Protein AF-A0A395RLU2-F1 (afdb_monomer_lite)

Structure (mmCIF, N/CA/C/O backbone):
data_AF-A0A395RLU2-F1
#
_entry.id   AF-A0A395RLU2-F1
#
loop_
_atom_site.group_PDB
_atom_site.id
_atom_site.type_symbol
_atom_site.label_atom_id
_atom_site.label_alt_id
_atom_site.label_comp_id
_atom_site.label_asym_id
_atom_site.label_entity_id
_atom_site.label_seq_id
_atom_site.pdbx_PDB_ins_code
_atom_site.Cartn_x
_atom_site.Cartn_y
_atom_site.Cartn_z
_atom_site.occupancy
_atom_site.B_iso_or_equiv
_atom_site.auth_seq_id
_atom_site.auth_comp_id
_atom_site.auth_asym_id
_atom_site.auth_atom_id
_atom_site.pdbx_PDB_model_num
ATOM 1 N N . MET A 1 1 ? 7.299 -22.229 21.592 1.00 51.22 1 MET A N 1
ATOM 2 C CA . MET A 1 1 ? 8.593 -22.398 20.876 1.00 51.22 1 MET A CA 1
ATOM 3 C C . MET A 1 1 ? 8.384 -22.392 19.365 1.00 51.22 1 MET A C 1
ATOM 5 O O . MET A 1 1 ? 9.101 -21.671 18.683 1.00 51.22 1 MET A O 1
ATOM 9 N N . TYR A 1 2 ? 7.387 -23.127 18.857 1.00 60.03 2 TYR A N 1
ATOM 10 C CA . TYR A 1 2 ? 7.050 -23.162 17.431 1.00 60.03 2 TYR A CA 1
ATOM 11 C C . TYR A 1 2 ? 6.508 -21.832 16.880 1.00 60.03 2 TYR A C 1
ATOM 13 O O . TYR A 1 2 ? 6.905 -21.470 15.780 1.00 60.03 2 TYR A O 1
ATOM 21 N N . ASP A 1 3 ? 5.748 -21.042 17.649 1.00 64.38 3 ASP A N 1
ATOM 22 C CA . ASP A 1 3 ? 5.220 -19.751 17.159 1.00 64.38 3 ASP A CA 1
ATOM 23 C C . ASP A 1 3 ? 6.299 -18.743 16.781 1.00 64.38 3 ASP A C 1
ATOM 25 O O . ASP A 1 3 ? 6.216 -18.097 15.741 1.00 64.38 3 ASP A O 1
ATOM 29 N N . ASN A 1 4 ? 7.349 -18.624 17.598 1.00 72.25 4 ASN A N 1
ATOM 30 C CA . ASN A 1 4 ? 8.462 -17.729 17.288 1.00 72.25 4 ASN A CA 1
ATOM 31 C C . ASN A 1 4 ? 9.223 -18.223 16.051 1.00 72.25 4 ASN A C 1
ATOM 33 O O . ASN A 1 4 ? 9.591 -17.418 15.202 1.00 72.25 4 ASN A O 1
ATOM 37 N N . LEU A 1 5 ? 9.410 -19.540 15.912 1.00 77.81 5 LEU A N 1
ATOM 38 C CA . LEU A 1 5 ? 10.059 -20.130 14.742 1.00 77.81 5 LEU A CA 1
ATOM 39 C C . LEU A 1 5 ? 9.238 -19.907 13.461 1.00 77.81 5 LEU A C 1
ATOM 41 O O . LEU A 1 5 ? 9.804 -19.504 12.448 1.00 77.81 5 LEU A O 1
ATOM 45 N N . LEU A 1 6 ? 7.917 -20.109 13.509 1.00 78.88 6 LEU A N 1
ATOM 46 C CA . LEU A 1 6 ? 7.010 -19.832 12.391 1.00 78.88 6 LEU A CA 1
ATOM 47 C C . LEU A 1 6 ? 6.984 -18.348 12.042 1.00 78.88 6 LEU A C 1
ATOM 49 O O . LEU A 1 6 ? 7.056 -17.989 10.871 1.00 78.88 6 LEU A O 1
ATOM 53 N N . HIS A 1 7 ? 6.933 -17.479 13.046 1.00 79.19 7 HIS A N 1
ATOM 54 C CA . HIS A 1 7 ? 6.916 -16.036 12.854 1.00 79.19 7 HIS A CA 1
ATOM 55 C C . HIS A 1 7 ? 8.179 -15.530 12.142 1.00 79.19 7 HIS A C 1
ATOM 57 O O . HIS A 1 7 ? 8.071 -14.859 11.114 1.00 79.19 7 HIS A O 1
ATOM 63 N N . TYR A 1 8 ? 9.369 -15.901 12.625 1.00 81.75 8 TYR A N 1
ATOM 64 C CA . TYR A 1 8 ? 10.626 -15.537 11.964 1.00 81.75 8 TYR A CA 1
ATOM 65 C C . TYR A 1 8 ? 10.796 -16.243 10.612 1.00 81.75 8 TYR A C 1
ATOM 67 O O . TYR A 1 8 ? 11.314 -15.645 9.670 1.00 81.75 8 TYR A O 1
ATOM 75 N N . GLY A 1 9 ? 10.309 -17.481 10.481 1.00 84.69 9 GLY A N 1
ATOM 76 C CA . GLY A 1 9 ? 10.289 -18.210 9.213 1.00 84.69 9 GLY A CA 1
ATOM 77 C C . GLY A 1 9 ? 9.459 -17.496 8.144 1.00 84.69 9 GLY A C 1
ATOM 78 O O . GLY A 1 9 ? 9.936 -17.289 7.032 1.00 84.69 9 GLY A O 1
ATOM 79 N N . ASN A 1 10 ? 8.257 -17.033 8.491 1.00 85.38 10 ASN A N 1
ATOM 80 C CA . ASN A 1 10 ? 7.381 -16.283 7.589 1.00 85.38 10 ASN A CA 1
ATOM 81 C C . ASN A 1 10 ? 8.004 -14.941 7.157 1.00 85.38 10 ASN A C 1
ATOM 83 O O . ASN A 1 10 ? 7.912 -14.569 5.988 1.00 85.38 10 ASN A O 1
ATOM 87 N N . GLN A 1 11 ? 8.688 -14.241 8.068 1.00 84.44 11 GLN A N 1
ATOM 88 C CA . GLN A 1 11 ? 9.427 -13.011 7.746 1.00 84.44 11 GLN A CA 1
ATOM 89 C C . GLN A 1 11 ? 10.582 -13.271 6.779 1.00 84.44 11 GLN A C 1
ATOM 91 O O . GLN A 1 11 ? 10.737 -12.558 5.787 1.00 84.44 11 GLN A O 1
ATOM 96 N N . LEU A 1 12 ? 11.372 -14.314 7.040 1.00 84.75 12 LEU A N 1
ATOM 97 C CA . LEU A 1 12 ? 12.484 -14.702 6.179 1.00 84.75 12 LEU A CA 1
ATOM 98 C C . LEU A 1 12 ? 11.997 -15.079 4.774 1.00 84.75 12 LEU A C 1
ATOM 100 O O . LEU A 1 12 ? 12.597 -14.682 3.777 1.00 84.75 12 LEU A O 1
ATOM 104 N N . MET A 1 13 ? 10.870 -15.785 4.697 1.00 83.50 13 MET A N 1
ATOM 105 C CA . MET A 1 13 ? 10.232 -16.145 3.434 1.00 83.50 13 MET A CA 1
ATOM 106 C C . MET A 1 13 ? 9.745 -14.924 2.648 1.00 83.50 13 MET A C 1
ATOM 108 O O . MET A 1 13 ? 9.936 -14.864 1.433 1.00 83.50 13 MET A O 1
ATOM 112 N N . ALA A 1 14 ? 9.170 -13.928 3.325 1.00 83.44 14 ALA A N 1
ATOM 113 C CA . ALA A 1 14 ? 8.741 -12.681 2.696 1.00 83.44 14 ALA A CA 1
ATOM 114 C C . ALA A 1 14 ? 9.919 -11.814 2.205 1.00 83.44 14 ALA A C 1
ATOM 116 O O . ALA A 1 14 ? 9.789 -11.105 1.206 1.00 83.44 14 ALA A O 1
ATOM 117 N N . LEU A 1 15 ? 11.088 -11.894 2.850 1.00 84.69 15 LEU A N 1
ATOM 118 C CA . LEU A 1 15 ? 12.284 -11.157 2.425 1.00 84.69 15 LEU A CA 1
ATOM 119 C C . LEU A 1 15 ? 12.836 -11.633 1.076 1.00 84.69 15 LEU A C 1
ATOM 121 O O . LEU A 1 15 ? 13.391 -10.821 0.339 1.00 84.69 15 LEU A O 1
ATOM 125 N N . GLY A 1 16 ? 12.674 -12.912 0.725 1.00 85.25 16 GLY A N 1
ATOM 126 C CA . GLY A 1 16 ? 13.220 -13.491 -0.509 1.00 85.25 16 GLY A CA 1
ATOM 127 C C . GLY A 1 16 ? 12.810 -12.728 -1.778 1.00 85.25 16 GLY A C 1
ATOM 128 O O . GLY A 1 16 ? 13.683 -12.177 -2.459 1.00 85.25 16 GLY A O 1
ATOM 129 N N . PRO A 1 17 ? 11.503 -12.620 -2.087 1.00 83.81 17 PRO A N 1
ATOM 130 C CA . PRO A 1 17 ? 11.019 -11.826 -3.214 1.00 83.81 17 PRO A CA 1
ATOM 131 C C . PRO A 1 17 ? 11.461 -10.362 -3.136 1.00 83.81 17 PRO A C 1
ATOM 133 O O . PRO A 1 17 ? 11.892 -9.805 -4.143 1.00 83.81 17 PRO A O 1
ATOM 136 N N . GLY A 1 18 ? 11.432 -9.756 -1.944 1.00 84.12 18 GLY A N 1
ATOM 137 C CA . GLY A 1 18 ? 11.839 -8.363 -1.750 1.00 84.12 18 GLY A CA 1
ATOM 138 C C . GLY A 1 18 ? 13.305 -8.104 -2.102 1.00 84.12 18 GLY A C 1
ATOM 139 O O . GLY A 1 18 ? 13.612 -7.137 -2.796 1.00 84.12 18 GLY A O 1
ATOM 140 N N . LEU A 1 19 ? 14.210 -9.000 -1.701 1.00 88.50 19 LEU A N 1
ATOM 141 C CA . LEU A 1 19 ? 15.638 -8.919 -2.018 1.00 88.50 19 LEU A CA 1
ATOM 142 C C . LEU A 1 19 ? 15.912 -9.140 -3.510 1.00 88.50 19 LEU A C 1
ATOM 144 O O . LEU A 1 19 ? 16.717 -8.418 -4.100 1.00 88.50 19 LEU A O 1
ATOM 148 N N . ILE A 1 20 ? 15.208 -10.084 -4.142 1.00 87.19 20 ILE A N 1
ATOM 149 C CA . ILE A 1 20 ? 15.262 -10.277 -5.600 1.00 87.19 20 ILE A CA 1
ATOM 150 C C . ILE A 1 20 ? 14.761 -9.015 -6.315 1.00 87.19 20 ILE A C 1
ATOM 152 O O . ILE A 1 20 ? 15.373 -8.563 -7.282 1.00 87.19 20 ILE A O 1
ATOM 156 N N . GLY A 1 21 ? 13.680 -8.411 -5.816 1.00 86.62 21 GLY A N 1
ATOM 157 C CA . GLY A 1 21 ? 13.116 -7.177 -6.350 1.00 86.62 21 GLY A CA 1
ATOM 158 C C . GLY A 1 21 ? 14.064 -5.983 -6.239 1.00 86.62 21 GLY A C 1
ATOM 159 O O . GLY A 1 21 ? 14.245 -5.235 -7.201 1.00 86.62 21 GLY A O 1
ATOM 160 N N . LEU A 1 22 ? 14.743 -5.850 -5.099 1.00 85.62 22 LEU A N 1
ATOM 161 C CA . LEU A 1 22 ? 15.759 -4.824 -4.882 1.00 85.62 22 LEU A CA 1
ATOM 162 C C . LEU A 1 22 ? 16.956 -5.013 -5.826 1.00 85.62 22 LEU A C 1
ATOM 164 O O . LEU A 1 22 ? 17.459 -4.043 -6.395 1.00 85.62 22 LEU A O 1
ATOM 168 N N . ASN A 1 23 ? 17.380 -6.257 -6.064 1.00 88.44 23 ASN A N 1
ATOM 169 C CA . ASN A 1 23 ? 18.447 -6.540 -7.022 1.00 88.44 23 ASN A CA 1
ATOM 170 C C . ASN A 1 23 ? 18.014 -6.262 -8.475 1.00 88.44 23 ASN A C 1
ATOM 172 O O . ASN A 1 23 ? 18.810 -5.744 -9.252 1.00 88.44 23 ASN A O 1
ATOM 176 N N . LEU A 1 24 ? 16.749 -6.508 -8.838 1.00 83.75 24 LEU A N 1
ATOM 177 C CA . LEU A 1 24 ? 16.172 -6.119 -10.136 1.00 83.75 24 LEU A CA 1
ATOM 178 C C . LEU A 1 24 ? 16.129 -4.595 -10.337 1.00 83.75 24 LEU A C 1
ATOM 180 O O . LEU A 1 24 ? 16.315 -4.120 -11.455 1.00 83.75 24 LEU A O 1
ATOM 184 N N . LEU A 1 25 ? 15.921 -3.824 -9.268 1.00 79.94 25 LEU A N 1
ATOM 185 C CA . LEU A 1 25 ? 15.956 -2.360 -9.306 1.00 79.94 25 LEU A CA 1
ATOM 186 C C . LEU A 1 25 ? 17.373 -1.822 -9.554 1.00 79.94 25 LEU A C 1
ATOM 188 O O . LEU A 1 25 ? 17.576 -0.989 -10.441 1.00 79.94 25 LEU A O 1
ATOM 192 N N . ILE A 1 26 ? 18.350 -2.322 -8.790 1.00 86.50 26 ILE A N 1
ATOM 193 C CA . ILE A 1 26 ? 19.736 -1.825 -8.801 1.00 86.50 26 ILE A CA 1
ATOM 194 C C . ILE A 1 26 ? 20.531 -2.416 -9.979 1.00 86.50 26 ILE A C 1
ATOM 196 O O . ILE A 1 26 ? 21.295 -1.710 -10.638 1.00 86.50 26 ILE A O 1
ATOM 200 N N . ARG A 1 27 ? 20.364 -3.714 -10.260 1.00 89.62 27 ARG A N 1
ATOM 201 C CA . ARG A 1 27 ? 21.108 -4.492 -11.268 1.00 89.62 27 ARG A CA 1
ATOM 202 C C . ARG A 1 27 ? 20.162 -5.365 -12.118 1.00 89.62 27 ARG A C 1
ATOM 204 O O . ARG A 1 27 ? 20.241 -6.599 -12.063 1.00 89.62 27 ARG A O 1
ATOM 211 N N . PRO A 1 28 ? 19.295 -4.754 -12.951 1.00 86.00 28 PRO A N 1
ATOM 212 C CA . PRO A 1 28 ? 18.285 -5.479 -13.725 1.00 86.00 28 PRO A CA 1
ATOM 213 C C . PRO A 1 28 ? 18.892 -6.520 -14.671 1.00 86.00 28 PRO A C 1
ATOM 215 O O . PRO A 1 28 ? 18.452 -7.663 -14.687 1.00 86.00 28 PRO A O 1
ATOM 218 N N . GLU A 1 29 ? 19.933 -6.161 -15.429 1.00 86.94 29 GLU A N 1
ATOM 219 C CA . GLU A 1 29 ? 20.499 -7.053 -16.452 1.00 86.94 29 GLU A CA 1
ATOM 220 C C . GLU A 1 29 ? 21.213 -8.268 -15.844 1.00 86.94 29 GLU A C 1
ATOM 222 O O . GLU A 1 29 ? 21.032 -9.386 -16.320 1.00 86.94 29 GLU A O 1
ATOM 227 N N . ALA A 1 30 ? 21.952 -8.075 -14.747 1.00 87.69 30 ALA A N 1
ATOM 228 C CA . ALA A 1 30 ? 22.605 -9.174 -14.035 1.00 87.69 30 ALA A CA 1
ATOM 229 C C . ALA A 1 30 ? 21.577 -10.152 -13.441 1.00 87.69 30 ALA A C 1
ATOM 231 O O . ALA A 1 30 ? 21.756 -11.366 -13.520 1.00 87.69 30 ALA A O 1
ATOM 232 N N . THR A 1 31 ? 20.476 -9.628 -12.892 1.00 86.12 31 THR A N 1
ATOM 233 C CA . THR A 1 31 ? 19.413 -10.464 -12.316 1.00 86.12 31 THR A CA 1
ATOM 234 C C . THR A 1 31 ? 18.662 -11.243 -13.397 1.00 86.12 31 THR A C 1
ATOM 236 O O . THR A 1 31 ? 18.416 -12.435 -13.237 1.00 86.12 31 THR A O 1
ATOM 239 N N . LEU A 1 32 ? 18.362 -10.608 -14.535 1.00 85.38 32 LEU A N 1
ATOM 240 C CA . LEU A 1 32 ? 17.751 -11.270 -15.692 1.00 85.38 32 LEU A CA 1
ATOM 241 C C . LEU A 1 32 ? 18.636 -12.395 -16.248 1.00 85.38 32 LEU A C 1
ATOM 243 O O . LEU A 1 32 ? 18.139 -13.488 -16.505 1.00 85.38 32 LEU A O 1
ATOM 247 N N . GLN A 1 33 ? 19.945 -12.160 -16.376 1.00 87.19 33 GLN A N 1
ATOM 248 C CA . GLN A 1 33 ? 20.897 -13.186 -16.816 1.00 87.19 33 GLN A CA 1
ATOM 249 C C . GLN A 1 33 ? 20.951 -14.371 -15.846 1.00 87.19 33 GLN A C 1
ATOM 251 O O . GLN A 1 33 ? 20.975 -15.521 -16.282 1.00 87.19 33 GLN A O 1
ATOM 256 N N . GLN A 1 34 ? 20.908 -14.107 -14.537 1.00 84.50 34 GLN A N 1
ATOM 257 C CA . GLN A 1 34 ? 20.838 -15.154 -13.518 1.00 84.50 34 GLN A CA 1
ATOM 258 C C . GLN A 1 34 ? 19.539 -15.973 -13.619 1.00 84.50 34 GLN A C 1
ATOM 260 O O . GLN A 1 34 ? 19.549 -17.177 -13.379 1.00 84.50 34 GLN A O 1
ATOM 265 N N . MET A 1 35 ? 18.440 -15.339 -14.035 1.00 78.94 35 MET A N 1
ATOM 266 C CA . MET A 1 35 ? 17.159 -15.988 -14.339 1.00 78.94 35 MET A CA 1
ATOM 267 C C . MET A 1 35 ? 17.096 -16.593 -15.754 1.00 78.94 35 MET A C 1
ATOM 269 O O . MET A 1 35 ? 16.030 -17.031 -16.176 1.00 78.94 35 MET A O 1
ATOM 273 N N . GLN A 1 36 ? 18.222 -16.639 -16.477 1.00 81.62 36 GLN A N 1
ATOM 274 C CA . GLN A 1 36 ? 18.359 -17.178 -17.837 1.00 81.62 36 GLN A CA 1
ATOM 275 C C . GLN A 1 36 ? 17.569 -16.427 -18.926 1.00 81.62 36 GLN A C 1
ATOM 277 O O . GLN A 1 36 ? 17.368 -16.958 -20.023 1.00 81.62 36 GLN A O 1
ATOM 282 N N . TYR A 1 37 ? 17.168 -15.180 -18.664 1.00 80.56 37 TYR A N 1
ATOM 283 C CA . TYR A 1 37 ? 16.602 -14.298 -19.682 1.00 80.56 37 TYR A CA 1
ATOM 284 C C . TYR A 1 37 ? 17.702 -13.768 -20.605 1.00 80.56 37 TYR A C 1
ATOM 286 O O . TYR A 1 37 ? 18.743 -13.273 -20.163 1.00 80.56 37 TYR A O 1
ATOM 294 N N . THR A 1 38 ? 17.446 -13.808 -21.910 1.00 81.94 38 THR A N 1
ATOM 295 C CA . THR A 1 38 ? 18.337 -13.228 -22.916 1.00 81.94 38 THR A CA 1
ATOM 296 C C . THR A 1 38 ? 18.178 -11.712 -22.966 1.00 81.94 38 THR A C 1
ATOM 298 O O . THR A 1 38 ? 17.085 -11.207 -23.218 1.00 81.94 38 THR A O 1
ATOM 301 N N . ILE A 1 39 ? 19.274 -10.974 -22.772 1.00 85.88 39 ILE A N 1
ATOM 302 C CA . ILE A 1 39 ? 19.292 -9.514 -22.922 1.00 85.88 39 ILE A CA 1
ATOM 303 C C . ILE A 1 39 ? 19.278 -9.173 -24.423 1.00 85.88 39 ILE A C 1
ATOM 305 O O . ILE A 1 39 ? 20.214 -9.563 -25.125 1.00 85.88 39 ILE A O 1
ATOM 309 N N . PRO A 1 40 ? 18.286 -8.422 -24.938 1.00 86.88 40 PRO A N 1
ATOM 310 C CA . PRO A 1 40 ? 18.251 -8.059 -26.352 1.00 86.88 40 PRO A CA 1
ATOM 311 C C . PRO A 1 40 ? 19.492 -7.264 -26.783 1.00 86.88 40 PRO A C 1
ATOM 313 O O . PRO A 1 40 ? 19.973 -6.389 -26.055 1.00 86.88 40 PRO A O 1
ATOM 316 N N . SER A 1 41 ? 20.004 -7.535 -27.985 1.00 89.81 41 SER A N 1
ATOM 317 C CA . SER A 1 41 ? 21.105 -6.768 -28.593 1.00 89.81 41 SER A CA 1
ATOM 318 C C . SER A 1 41 ? 20.664 -5.379 -29.058 1.00 89.81 41 SER A C 1
ATOM 320 O O . SER A 1 41 ? 21.455 -4.439 -29.041 1.00 89.81 41 SER A O 1
ATOM 322 N N . GLU A 1 42 ? 19.393 -5.243 -29.439 1.00 91.75 42 GLU A N 1
ATOM 323 C CA . GLU A 1 42 ? 18.824 -3.993 -29.928 1.00 91.75 42 GLU A CA 1
ATOM 324 C C . GLU A 1 42 ? 18.662 -2.956 -28.793 1.00 91.75 42 GLU A C 1
ATOM 326 O O . GLU A 1 42 ? 18.060 -3.270 -27.758 1.00 91.75 42 GLU A O 1
ATOM 331 N N . PRO A 1 43 ? 19.125 -1.699 -28.970 1.00 87.50 43 PRO A N 1
ATOM 332 C CA . PRO A 1 43 ? 19.101 -0.683 -27.915 1.00 87.50 43 PRO A CA 1
ATOM 333 C C . PRO A 1 43 ? 17.707 -0.382 -27.347 1.00 87.50 43 PRO A C 1
ATOM 335 O O . PRO A 1 43 ? 17.554 -0.283 -26.127 1.00 87.50 43 PRO A O 1
ATOM 338 N N . LYS A 1 44 ? 16.683 -0.276 -28.208 1.00 83.88 44 LYS A N 1
ATOM 339 C CA . LYS A 1 44 ? 15.299 0.023 -27.793 1.00 83.88 44 LYS A CA 1
ATOM 340 C C . LYS A 1 44 ? 14.672 -1.138 -27.020 1.00 83.88 44 LYS A C 1
ATOM 342 O O . LYS A 1 44 ? 14.116 -0.929 -25.944 1.00 83.88 44 LYS A O 1
ATOM 347 N N . ALA A 1 45 ? 14.833 -2.367 -27.509 1.00 77.06 45 ALA A N 1
ATOM 348 C CA . ALA A 1 45 ? 14.347 -3.564 -26.824 1.00 77.06 45 ALA A CA 1
ATOM 349 C C . ALA A 1 45 ? 15.049 -3.778 -25.471 1.00 77.06 45 ALA A C 1
ATOM 351 O O . ALA A 1 45 ? 14.411 -4.153 -24.485 1.00 77.06 45 ALA A O 1
ATOM 352 N N . ARG A 1 46 ? 16.351 -3.472 -25.384 1.00 85.19 46 ARG A N 1
ATOM 353 C CA . ARG A 1 46 ? 17.111 -3.528 -24.127 1.00 85.19 46 ARG A CA 1
ATOM 354 C C . ARG A 1 46 ? 16.633 -2.487 -23.115 1.00 85.19 46 ARG A C 1
ATOM 356 O O . ARG A 1 46 ? 16.538 -2.797 -21.930 1.00 85.19 46 ARG A O 1
ATOM 363 N N . GLN A 1 47 ? 16.324 -1.269 -23.562 1.00 79.50 47 GLN A N 1
ATOM 364 C CA . GLN A 1 47 ? 15.759 -0.227 -22.701 1.00 79.50 47 GLN A CA 1
ATOM 365 C C . GLN A 1 47 ? 14.386 -0.640 -22.152 1.00 79.50 47 GLN A C 1
ATOM 367 O O . GLN A 1 47 ? 14.166 -0.543 -20.946 1.00 79.50 47 GLN A O 1
ATOM 372 N N . LEU A 1 48 ? 13.507 -1.173 -23.008 1.00 77.25 48 LEU A N 1
ATOM 373 C CA . LEU A 1 48 ? 12.202 -1.697 -22.596 1.00 77.25 48 LEU A CA 1
ATOM 374 C C . LEU A 1 48 ? 12.345 -2.842 -21.583 1.00 77.25 48 LEU A C 1
ATOM 376 O O . LEU A 1 48 ? 11.697 -2.829 -20.540 1.00 77.25 48 LEU A O 1
ATOM 380 N N . THR A 1 49 ? 13.245 -3.790 -21.849 1.00 79.94 49 THR A N 1
ATOM 381 C CA . THR A 1 49 ? 13.517 -4.932 -20.961 1.00 79.94 49 THR A CA 1
ATOM 382 C C . THR A 1 49 ? 14.015 -4.470 -19.589 1.00 79.94 49 THR A C 1
ATOM 384 O O . THR A 1 49 ? 13.542 -4.961 -18.567 1.00 79.94 49 THR A O 1
ATOM 387 N N . ARG A 1 50 ? 14.914 -3.475 -19.539 1.00 79.00 50 ARG A N 1
ATOM 388 C CA . ARG A 1 50 ? 15.368 -2.860 -18.279 1.00 79.00 50 ARG A CA 1
ATOM 389 C C . ARG A 1 50 ? 14.233 -2.161 -17.528 1.00 79.00 50 ARG A C 1
ATOM 391 O O . ARG A 1 50 ? 14.150 -2.298 -16.310 1.00 79.00 50 ARG A O 1
ATOM 398 N N . GLY A 1 51 ? 13.370 -1.434 -18.237 1.00 73.62 51 GLY A N 1
ATOM 399 C CA . GLY A 1 51 ? 12.202 -0.774 -17.650 1.00 73.62 51 GLY A CA 1
ATOM 400 C C . GLY A 1 51 ? 11.232 -1.775 -17.023 1.00 73.62 51 GLY A C 1
ATOM 401 O O . GLY A 1 51 ? 10.887 -1.646 -15.850 1.00 73.62 51 GLY A O 1
ATOM 402 N N . LEU A 1 52 ? 10.871 -2.826 -17.765 1.00 78.12 52 LEU A N 1
ATOM 403 C CA . LEU A 1 52 ? 10.017 -3.906 -17.267 1.00 78.12 52 LEU A CA 1
ATOM 404 C C . LEU A 1 52 ? 10.653 -4.607 -16.063 1.00 78.12 52 LEU A C 1
ATOM 406 O O . LEU A 1 52 ? 9.995 -4.769 -15.042 1.00 78.12 52 LEU A O 1
ATOM 410 N N . ALA A 1 53 ? 11.944 -4.942 -16.129 1.00 80.19 53 ALA A N 1
ATOM 411 C CA . ALA A 1 53 ? 12.662 -5.573 -15.023 1.00 80.19 53 ALA A CA 1
ATOM 412 C C . ALA A 1 53 ? 12.604 -4.744 -13.730 1.00 80.19 53 ALA A C 1
ATOM 414 O O . ALA A 1 53 ? 12.369 -5.293 -12.656 1.00 80.19 53 ALA A O 1
ATOM 415 N N . ARG A 1 54 ? 12.742 -3.417 -13.826 1.00 75.56 54 ARG A N 1
ATOM 416 C CA . ARG A 1 54 ? 12.605 -2.515 -12.674 1.00 75.56 54 ARG A CA 1
ATOM 417 C C . ARG A 1 54 ? 11.174 -2.465 -12.139 1.00 75.56 54 ARG A C 1
ATOM 419 O O . ARG A 1 54 ? 11.001 -2.495 -10.927 1.00 75.56 54 ARG A O 1
ATOM 426 N N . ILE A 1 55 ? 10.157 -2.459 -13.004 1.00 75.56 55 ILE A N 1
ATOM 427 C CA . ILE A 1 55 ? 8.742 -2.524 -12.588 1.00 75.56 55 ILE A CA 1
ATOM 428 C C . ILE A 1 55 ? 8.462 -3.832 -11.830 1.00 75.56 55 ILE A C 1
ATOM 430 O O . ILE A 1 55 ? 7.888 -3.806 -10.740 1.00 75.56 55 ILE A O 1
ATOM 434 N N . TYR A 1 56 ? 8.933 -4.967 -12.354 1.00 77.44 56 TYR A N 1
ATOM 435 C CA . TYR A 1 56 ? 8.879 -6.257 -11.656 1.00 77.44 56 TYR A CA 1
ATOM 436 C C . TYR A 1 56 ? 9.673 -6.232 -10.341 1.00 77.44 56 TYR A C 1
ATOM 438 O O . TYR A 1 56 ? 9.244 -6.816 -9.346 1.00 77.44 56 TYR A O 1
ATOM 446 N N . GLY A 1 57 ? 10.795 -5.509 -10.307 1.00 80.75 57 GLY A N 1
ATOM 447 C CA . GLY A 1 57 ? 11.575 -5.266 -9.100 1.00 80.75 57 GLY A CA 1
ATOM 448 C C . GLY A 1 57 ? 10.768 -4.564 -8.007 1.00 80.75 57 GLY A C 1
ATOM 449 O O . GLY A 1 57 ? 10.680 -5.069 -6.889 1.00 80.75 57 GLY A O 1
ATOM 450 N N . ILE A 1 58 ? 10.099 -3.458 -8.349 1.00 77.00 58 ILE A N 1
ATOM 451 C CA . ILE A 1 58 ? 9.215 -2.709 -7.439 1.00 77.00 58 ILE A CA 1
ATOM 452 C C . ILE A 1 58 ? 8.082 -3.605 -6.936 1.00 77.00 58 ILE A C 1
ATOM 454 O O . ILE A 1 58 ? 7.851 -3.672 -5.730 1.00 77.00 58 ILE A O 1
ATOM 458 N N . ARG A 1 59 ? 7.421 -4.346 -7.838 1.00 79.94 59 ARG A N 1
ATOM 459 C CA . ARG A 1 59 ? 6.362 -5.308 -7.486 1.00 79.94 59 ARG A CA 1
ATOM 460 C C . ARG A 1 59 ? 6.841 -6.274 -6.402 1.00 79.94 59 ARG A C 1
ATOM 462 O O . ARG A 1 59 ? 6.163 -6.462 -5.398 1.00 79.94 59 ARG A O 1
ATOM 469 N N . ASN A 1 60 ? 8.022 -6.856 -6.586 1.00 84.31 60 ASN A N 1
ATOM 470 C CA . ASN A 1 60 ? 8.565 -7.853 -5.671 1.00 84.31 60 ASN A CA 1
ATOM 471 C C . ASN A 1 60 ? 9.029 -7.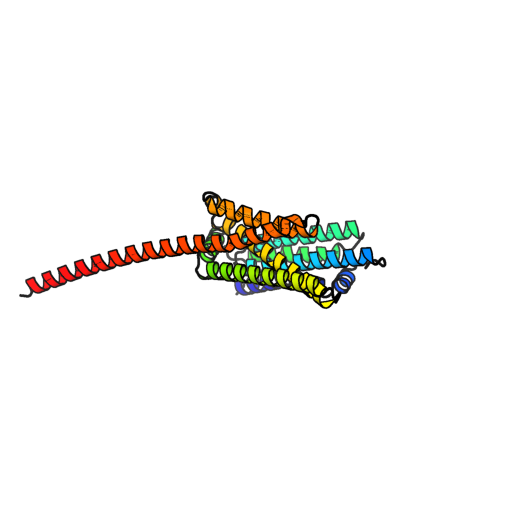249 -4.331 1.00 84.31 60 ASN A C 1
ATOM 473 O O . ASN A 1 60 ? 8.851 -7.891 -3.296 1.00 84.31 60 ASN A O 1
ATOM 477 N N . VAL A 1 61 ? 9.533 -6.006 -4.314 1.00 83.19 61 VAL A N 1
ATOM 478 C CA . VAL A 1 61 ? 9.789 -5.252 -3.068 1.00 83.19 61 VAL A CA 1
ATOM 479 C C . VAL A 1 61 ? 8.491 -5.033 -2.295 1.00 83.19 61 VAL A C 1
ATOM 481 O O . VAL A 1 61 ? 8.430 -5.341 -1.107 1.00 83.19 61 VAL A O 1
ATOM 484 N N . VAL A 1 62 ? 7.433 -4.579 -2.974 1.00 78.31 62 VAL A N 1
ATOM 485 C CA . VAL A 1 62 ? 6.114 -4.368 -2.360 1.00 78.31 62 VAL A CA 1
ATOM 486 C C . VAL A 1 62 ? 5.553 -5.677 -1.804 1.00 78.31 62 VAL A C 1
ATOM 488 O O . VAL A 1 62 ? 5.103 -5.699 -0.664 1.00 78.31 62 VAL A O 1
ATOM 491 N N . ILE A 1 63 ? 5.641 -6.784 -2.549 1.00 81.81 63 ILE A N 1
ATOM 492 C CA . ILE A 1 63 ? 5.224 -8.113 -2.072 1.00 81.81 63 ILE A CA 1
ATOM 493 C C . ILE A 1 63 ? 6.007 -8.522 -0.820 1.00 81.81 63 ILE A C 1
ATOM 495 O O . ILE A 1 63 ? 5.408 -9.046 0.118 1.00 81.81 63 ILE A O 1
ATOM 499 N N . GLY A 1 64 ? 7.316 -8.260 -0.770 1.00 80.19 64 GLY A N 1
ATOM 500 C CA . GLY A 1 64 ? 8.130 -8.538 0.412 1.00 80.19 64 GLY A CA 1
ATOM 501 C C . GLY A 1 64 ? 7.717 -7.701 1.624 1.00 80.19 64 GLY A C 1
ATOM 502 O O . GLY A 1 64 ? 7.534 -8.238 2.715 1.00 80.19 64 GLY A O 1
ATOM 503 N N . CYS A 1 65 ? 7.474 -6.402 1.432 1.00 79.62 65 CYS A N 1
ATOM 504 C CA . CYS A 1 65 ? 6.955 -5.524 2.481 1.00 79.62 65 CYS A CA 1
ATOM 505 C C . CYS A 1 65 ? 5.570 -5.968 2.966 1.00 79.62 65 CYS A C 1
ATOM 507 O O . CYS A 1 65 ? 5.340 -6.012 4.174 1.00 79.62 65 CYS A O 1
ATOM 509 N N . ILE A 1 66 ? 4.663 -6.332 2.054 1.00 77.88 66 ILE A N 1
ATOM 510 C CA . ILE A 1 66 ? 3.344 -6.878 2.392 1.00 77.88 66 ILE A CA 1
ATOM 511 C C . ILE A 1 66 ? 3.520 -8.165 3.194 1.00 77.88 66 ILE A C 1
ATOM 513 O O . ILE A 1 66 ? 2.977 -8.261 4.284 1.00 77.88 66 ILE A O 1
ATOM 517 N N . GLY A 1 67 ? 4.326 -9.119 2.727 1.00 79.38 67 GLY A N 1
ATOM 518 C CA . GLY A 1 67 ? 4.560 -10.381 3.430 1.00 79.38 67 GLY A CA 1
ATOM 519 C C . GLY A 1 67 ? 5.109 -10.184 4.847 1.00 79.38 67 GLY A C 1
ATOM 520 O O . GLY A 1 67 ? 4.627 -10.822 5.781 1.00 79.38 67 GLY A O 1
ATOM 521 N N . ILE A 1 68 ? 6.044 -9.246 5.042 1.00 80.94 68 ILE A N 1
ATOM 522 C CA . ILE A 1 68 ? 6.549 -8.889 6.377 1.00 80.94 68 ILE A CA 1
ATOM 523 C C . ILE A 1 68 ? 5.426 -8.295 7.229 1.00 80.94 68 ILE A C 1
ATOM 525 O O . ILE A 1 68 ? 5.200 -8.774 8.337 1.00 80.94 68 ILE A O 1
ATOM 529 N N . ASN A 1 69 ? 4.673 -7.319 6.719 1.00 70.75 69 ASN A N 1
ATOM 530 C CA . ASN A 1 69 ? 3.556 -6.717 7.456 1.00 70.75 69 ASN A CA 1
ATOM 531 C C . ASN A 1 69 ? 2.481 -7.750 7.825 1.00 70.75 69 ASN A C 1
ATOM 533 O O . ASN A 1 69 ? 2.037 -7.798 8.969 1.00 70.75 69 ASN A O 1
ATOM 537 N N . LEU A 1 70 ? 2.120 -8.640 6.901 1.00 75.81 70 LEU A N 1
ATOM 538 C CA . LEU A 1 70 ? 1.181 -9.729 7.161 1.00 75.81 70 LEU A CA 1
ATOM 539 C C . LEU A 1 70 ? 1.749 -10.721 8.185 1.00 75.81 70 LEU A C 1
ATOM 541 O O . LEU A 1 70 ? 1.017 -11.178 9.055 1.00 75.81 70 LEU A O 1
ATOM 545 N N . SER A 1 71 ? 3.054 -11.002 8.172 1.00 76.19 71 SER A N 1
ATOM 546 C CA . SER A 1 71 ? 3.685 -11.864 9.182 1.00 76.19 71 SER A CA 1
ATOM 547 C C . SER A 1 71 ? 3.708 -11.246 10.590 1.00 76.19 71 SER A C 1
ATOM 549 O O . SER A 1 71 ? 3.707 -11.985 11.580 1.00 76.19 71 SER A O 1
ATOM 551 N N . LEU A 1 72 ? 3.683 -9.908 10.700 1.00 75.00 72 LEU A N 1
ATOM 552 C CA . LEU A 1 72 ? 3.557 -9.191 11.976 1.00 75.00 72 LEU A CA 1
ATOM 553 C C . LEU A 1 72 ? 2.173 -9.375 12.606 1.00 75.00 72 LEU A C 1
ATOM 555 O O . LEU A 1 72 ? 2.068 -9.331 13.829 1.00 75.00 72 LEU A O 1
ATOM 559 N N . THR A 1 73 ? 1.142 -9.661 11.804 1.00 69.81 73 THR A N 1
ATOM 560 C CA . THR A 1 73 ? -0.210 -9.948 12.318 1.00 69.81 73 THR A CA 1
ATOM 561 C C . THR A 1 73 ? -0.281 -11.257 13.103 1.00 69.81 73 THR A C 1
ATOM 563 O O . THR A 1 73 ? -1.192 -11.423 13.907 1.00 69.81 73 THR A O 1
ATOM 566 N N . ARG A 1 74 ? 0.667 -12.183 12.876 1.00 72.81 74 ARG A N 1
ATOM 567 C CA . ARG A 1 74 ? 0.698 -13.541 13.456 1.00 72.81 74 ARG A CA 1
ATOM 568 C C . ARG A 1 74 ? -0.590 -14.353 13.245 1.00 72.81 74 ARG A C 1
ATOM 570 O O . ARG A 1 74 ? -0.782 -15.363 13.910 1.00 72.81 74 ARG A O 1
ATOM 577 N N . ASP A 1 75 ? -1.440 -13.952 12.300 1.00 71.75 75 ASP A N 1
ATOM 578 C CA . ASP A 1 75 ? -2.675 -14.660 11.967 1.00 71.75 75 ASP A CA 1
ATOM 579 C C . ASP A 1 75 ? -2.396 -15.723 10.890 1.00 71.75 75 ASP A C 1
ATOM 581 O O . ASP A 1 75 ? -2.059 -15.376 9.748 1.00 71.75 75 ASP A O 1
ATOM 585 N N . PRO A 1 76 ? -2.559 -17.021 11.208 1.00 77.38 76 PRO A N 1
ATOM 586 C CA . PRO A 1 76 ? -2.256 -18.095 10.271 1.00 77.38 76 PRO A CA 1
ATOM 587 C C . PRO A 1 76 ? -3.149 -18.067 9.026 1.00 77.38 76 PRO A C 1
ATOM 589 O O . PRO A 1 76 ? -2.708 -18.500 7.965 1.00 77.38 76 PRO A O 1
ATOM 592 N N . LYS A 1 77 ? -4.376 -17.530 9.085 1.00 76.94 77 LYS A N 1
ATOM 593 C CA . LYS A 1 77 ? -5.268 -17.446 7.913 1.00 76.94 77 LYS A CA 1
ATOM 594 C C . LYS A 1 77 ? -4.799 -16.390 6.923 1.00 76.94 77 LYS A C 1
ATOM 596 O O . LYS A 1 77 ? -4.776 -16.651 5.721 1.00 76.94 77 LYS A O 1
ATOM 601 N N . ILE A 1 78 ? -4.403 -15.221 7.422 1.00 77.00 78 ILE A N 1
ATOM 602 C CA . ILE A 1 78 ? -3.870 -14.132 6.592 1.00 77.00 78 ILE A CA 1
ATOM 603 C C . ILE A 1 78 ? -2.530 -14.546 5.981 1.00 77.00 78 ILE A C 1
ATOM 605 O O . ILE A 1 78 ? -2.304 -14.369 4.782 1.00 77.00 78 ILE A O 1
ATOM 609 N N . ILE A 1 79 ? -1.664 -15.161 6.784 1.00 82.88 79 ILE A N 1
ATOM 610 C CA . ILE A 1 79 ? -0.379 -15.683 6.319 1.00 82.88 79 ILE A CA 1
ATOM 611 C C . ILE A 1 79 ? -0.595 -16.793 5.274 1.00 82.88 79 ILE A C 1
ATOM 613 O O . ILE A 1 79 ? 0.080 -16.816 4.246 1.00 82.88 79 ILE A O 1
ATOM 617 N N . ASN A 1 80 ? -1.592 -17.661 5.455 1.00 84.44 80 ASN A N 1
ATOM 618 C CA . ASN A 1 80 ? -1.949 -18.679 4.466 1.00 84.44 80 ASN A CA 1
ATOM 619 C C . ASN A 1 80 ? -2.520 -18.093 3.172 1.00 84.44 80 ASN A C 1
ATOM 621 O O . ASN A 1 80 ? -2.212 -18.605 2.097 1.00 84.44 80 ASN A O 1
ATOM 625 N N . MET A 1 81 ? -3.295 -17.007 3.237 1.00 79.75 81 MET A N 1
ATOM 626 C CA . MET A 1 81 ? -3.706 -16.269 2.038 1.00 79.75 81 MET A CA 1
ATOM 627 C C . MET A 1 81 ? -2.502 -15.694 1.288 1.00 79.75 81 MET A C 1
ATOM 629 O O . MET A 1 81 ? -2.464 -15.773 0.061 1.00 79.75 81 MET A O 1
ATOM 633 N N . PHE A 1 82 ? -1.502 -15.168 2.003 1.00 85.38 82 PHE A N 1
ATOM 634 C CA . PHE A 1 82 ? -0.252 -14.715 1.394 1.00 85.38 82 PHE A CA 1
ATOM 635 C C . PHE A 1 82 ? 0.486 -15.865 0.695 1.00 85.38 82 PHE A C 1
ATOM 637 O O . PHE A 1 82 ? 0.885 -15.717 -0.459 1.00 85.38 82 PHE A O 1
ATOM 644 N N . TYR A 1 83 ? 0.598 -17.035 1.332 1.00 86.50 83 TYR A N 1
ATOM 645 C CA . TYR A 1 83 ? 1.211 -18.209 0.704 1.00 86.50 83 TYR A CA 1
ATOM 646 C C . TYR A 1 83 ? 0.422 -18.732 -0.502 1.00 86.50 83 TYR A C 1
ATOM 648 O O . TYR A 1 83 ? 1.034 -19.143 -1.486 1.00 86.50 83 TYR A O 1
ATOM 656 N N . LEU A 1 84 ? -0.913 -18.678 -0.473 1.00 84.69 84 LEU A N 1
ATOM 657 C CA . LEU A 1 84 ? -1.759 -19.055 -1.610 1.00 84.69 84 LEU A CA 1
ATOM 658 C C . LEU A 1 84 ? -1.587 -18.081 -2.789 1.00 84.69 84 LEU A C 1
ATOM 660 O O . LEU A 1 84 ? -1.464 -18.511 -3.935 1.00 84.69 84 LEU A O 1
ATOM 664 N N . ALA A 1 85 ? -1.533 -16.775 -2.511 1.00 80.25 85 ALA A N 1
ATOM 665 C CA . ALA A 1 85 ? -1.272 -15.748 -3.517 1.00 80.25 85 ALA A CA 1
ATOM 666 C C . ALA A 1 85 ? 0.145 -15.872 -4.101 1.00 80.25 85 ALA A C 1
ATOM 668 O O . ALA A 1 85 ? 0.321 -15.777 -5.315 1.00 80.25 85 ALA A O 1
ATOM 669 N N . GLY A 1 86 ? 1.144 -16.152 -3.257 1.00 83.00 86 GLY A N 1
ATOM 670 C CA . GLY A 1 86 ? 2.511 -16.453 -3.681 1.00 83.00 86 GLY A CA 1
ATOM 671 C C . GLY A 1 86 ? 2.585 -17.702 -4.561 1.00 83.00 86 GLY A C 1
ATOM 672 O O . GLY A 1 86 ? 3.216 -17.670 -5.612 1.00 83.00 86 GLY A O 1
ATOM 673 N N . LEU A 1 87 ? 1.867 -18.770 -4.200 1.00 83.62 87 LEU A N 1
ATOM 674 C CA . LEU A 1 87 ? 1.775 -19.987 -5.008 1.00 83.62 87 LEU A CA 1
ATOM 675 C C . LEU A 1 87 ? 1.184 -19.700 -6.393 1.00 83.62 87 LEU A C 1
ATOM 677 O O . LEU A 1 87 ? 1.762 -20.112 -7.399 1.00 83.62 87 LEU A O 1
ATOM 681 N N . ALA A 1 88 ? 0.063 -18.973 -6.450 1.00 80.12 88 ALA A N 1
ATOM 682 C CA . ALA A 1 88 ? -0.555 -18.578 -7.713 1.00 80.12 88 ALA A CA 1
ATOM 683 C C . ALA A 1 88 ? 0.424 -17.771 -8.579 1.00 80.12 88 ALA A C 1
ATOM 685 O O . ALA A 1 88 ? 0.606 -18.094 -9.750 1.00 80.12 88 ALA A O 1
ATOM 686 N N . MET A 1 89 ? 1.113 -16.796 -7.981 1.00 84.81 89 MET A N 1
ATOM 687 C CA . MET A 1 89 ? 2.097 -15.948 -8.654 1.00 84.81 89 MET A CA 1
ATOM 688 C C . MET A 1 89 ? 3.284 -16.738 -9.214 1.00 84.81 89 MET A C 1
ATOM 690 O O . MET A 1 89 ? 3.631 -16.568 -10.378 1.00 84.81 89 MET A O 1
ATOM 694 N N . CYS A 1 90 ? 3.897 -17.627 -8.428 1.00 83.44 90 CYS A N 1
ATOM 695 C CA . CYS A 1 90 ? 5.038 -18.424 -8.888 1.00 83.44 90 CYS A CA 1
ATOM 696 C C . CYS A 1 90 ? 4.648 -19.381 -10.023 1.00 83.44 90 CYS A C 1
ATOM 698 O O . CYS A 1 90 ? 5.426 -19.591 -10.956 1.00 83.44 90 CYS A O 1
ATOM 700 N N . VAL A 1 91 ? 3.434 -19.941 -9.972 1.00 81.62 91 VAL A N 1
ATOM 701 C CA . VAL A 1 91 ? 2.902 -20.789 -11.045 1.00 81.62 91 VAL A CA 1
ATOM 702 C C . VAL A 1 91 ? 2.676 -19.969 -12.313 1.00 81.62 91 VAL A C 1
ATOM 704 O O . VAL A 1 91 ? 3.150 -20.376 -13.376 1.00 81.62 91 VAL A O 1
ATOM 707 N N . THR A 1 92 ? 2.010 -18.812 -12.212 1.00 78.00 92 THR A N 1
ATOM 708 C CA . THR A 1 92 ? 1.749 -17.943 -13.368 1.00 78.00 92 THR A CA 1
ATOM 709 C C . THR A 1 92 ? 3.032 -17.391 -13.970 1.00 78.00 92 THR A C 1
ATOM 711 O O . THR A 1 92 ? 3.176 -17.432 -15.188 1.00 78.00 92 THR A O 1
ATOM 714 N N . ASP A 1 93 ? 3.989 -16.955 -13.149 1.00 82.31 93 ASP A N 1
ATOM 715 C CA . ASP A 1 93 ? 5.269 -16.428 -13.627 1.00 82.31 93 ASP A CA 1
ATOM 716 C C . ASP A 1 93 ? 6.053 -17.526 -14.374 1.00 82.31 93 ASP A C 1
ATOM 718 O O . ASP A 1 93 ? 6.614 -17.263 -15.435 1.00 82.31 93 ASP A O 1
ATOM 722 N N . GLY A 1 94 ? 6.011 -18.785 -13.914 1.00 84.50 94 GLY A N 1
ATOM 723 C CA . GLY A 1 94 ? 6.621 -19.908 -14.635 1.00 84.50 94 GLY A CA 1
ATOM 724 C C . GLY A 1 94 ? 5.915 -20.269 -15.951 1.00 84.50 94 GLY A C 1
ATOM 725 O O . GLY A 1 94 ? 6.584 -20.581 -16.937 1.00 84.50 94 GLY A O 1
ATOM 726 N N . ILE A 1 95 ? 4.579 -20.179 -16.008 1.00 82.31 95 ILE A N 1
ATOM 727 C CA . ILE A 1 95 ? 3.811 -20.364 -17.255 1.00 82.31 95 ILE A CA 1
ATOM 728 C C . ILE A 1 95 ? 4.165 -19.267 -18.265 1.00 82.31 95 ILE A C 1
ATOM 730 O O . ILE A 1 95 ? 4.389 -19.565 -19.438 1.00 82.31 95 ILE A O 1
ATOM 734 N N . VAL A 1 96 ? 4.242 -18.014 -17.810 1.00 81.69 96 VAL A N 1
ATOM 735 C CA . VAL A 1 96 ? 4.610 -16.864 -18.645 1.00 81.69 96 VAL A CA 1
ATOM 736 C C . VAL A 1 96 ? 6.066 -16.967 -19.105 1.00 81.69 96 VAL A C 1
ATOM 738 O O . VAL A 1 96 ? 6.344 -16.756 -20.280 1.00 81.69 96 VAL A O 1
ATOM 741 N N . ALA A 1 97 ? 6.996 -17.361 -18.231 1.00 81.12 97 ALA A N 1
ATOM 742 C CA . ALA A 1 97 ? 8.392 -17.581 -18.612 1.00 81.12 97 ALA A CA 1
ATOM 743 C C . ALA A 1 97 ? 8.504 -18.635 -19.726 1.00 81.12 97 ALA A C 1
ATOM 745 O O . ALA A 1 97 ? 9.141 -18.398 -20.754 1.00 81.12 97 ALA A O 1
ATOM 746 N N . LYS A 1 98 ? 7.792 -19.760 -19.585 1.00 81.81 98 LYS A N 1
ATOM 747 C CA . LYS A 1 98 ? 7.750 -20.804 -20.612 1.00 81.81 98 LYS A CA 1
ATOM 748 C C . LYS A 1 98 ? 7.094 -20.339 -21.911 1.00 81.81 98 LYS A C 1
ATOM 750 O O . LYS A 1 98 ? 7.561 -20.719 -22.979 1.00 81.81 98 LYS A O 1
ATOM 755 N N . SER A 1 99 ? 6.031 -19.537 -21.849 1.00 79.44 99 SER A N 1
ATOM 756 C CA . SER A 1 99 ? 5.341 -19.066 -23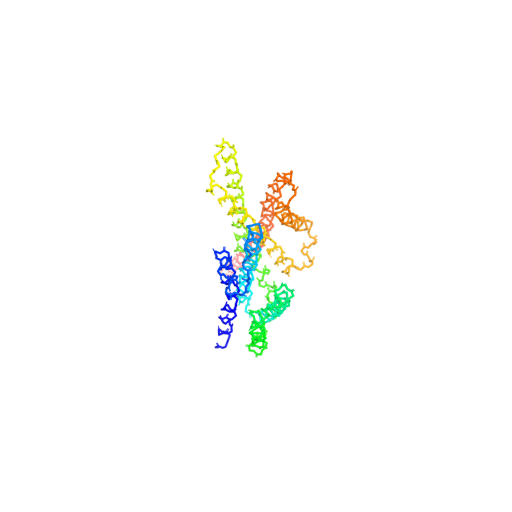.056 1.00 79.44 99 SER A CA 1
ATOM 757 C C . SER A 1 99 ? 6.132 -18.002 -23.820 1.00 79.44 99 SER A C 1
ATOM 759 O O . SER A 1 99 ? 6.061 -17.964 -25.045 1.00 79.44 99 SER A O 1
ATOM 761 N N . VAL A 1 100 ? 6.902 -17.166 -23.116 1.00 75.69 100 VAL A N 1
ATOM 762 C CA . VAL A 1 100 ? 7.670 -16.063 -23.712 1.00 75.69 100 VAL A CA 1
ATOM 763 C C . VAL A 1 100 ? 9.061 -16.508 -24.173 1.00 75.69 100 VAL A C 1
ATOM 765 O O . VAL A 1 100 ? 9.508 -16.090 -25.237 1.00 75.69 100 VAL A O 1
ATOM 768 N N . ILE A 1 101 ? 9.754 -17.341 -23.390 1.00 74.25 101 ILE A N 1
ATOM 769 C CA . ILE A 1 101 ? 11.165 -17.712 -23.622 1.00 74.25 101 ILE A CA 1
ATOM 770 C C . ILE A 1 101 ? 11.292 -19.152 -24.153 1.00 74.25 101 ILE A C 1
ATOM 772 O O . ILE A 1 101 ? 12.316 -19.528 -24.719 1.00 74.25 101 ILE A O 1
ATOM 776 N N . GLY A 1 102 ? 10.260 -19.983 -23.978 1.00 79.69 102 GLY A N 1
ATOM 777 C CA . GLY A 1 102 ? 10.277 -21.410 -24.321 1.00 79.69 102 GLY A CA 1
ATOM 778 C C . GLY A 1 102 ? 10.874 -22.318 -23.237 1.00 79.69 102 GLY A C 1
ATOM 779 O O . GLY A 1 102 ? 10.731 -23.536 -23.322 1.00 79.69 102 GLY A O 1
ATOM 780 N N . TYR A 1 103 ? 11.515 -21.744 -22.215 1.00 80.19 103 TYR A N 1
ATOM 781 C CA . TYR A 1 103 ? 12.110 -22.428 -21.062 1.00 80.19 103 TYR A CA 1
ATOM 782 C C . TYR A 1 103 ? 12.153 -21.481 -19.845 1.00 80.19 103 TYR A C 1
ATOM 784 O O . TYR A 1 103 ? 11.843 -20.297 -19.965 1.00 80.19 103 TYR A O 1
ATOM 792 N N . GLY A 1 104 ? 12.548 -21.974 -18.668 1.00 77.75 104 GLY A N 1
ATOM 793 C CA . GLY A 1 104 ? 12.702 -21.149 -17.457 1.00 77.75 104 GLY A CA 1
ATOM 794 C C . GLY A 1 104 ? 11.518 -21.224 -16.489 1.00 77.75 104 GLY A C 1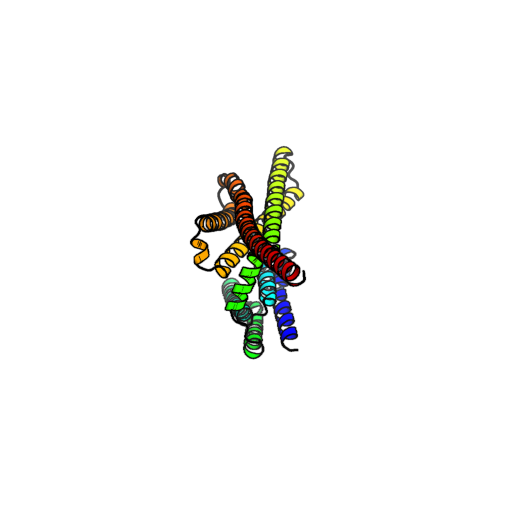
ATOM 795 O O . GLY A 1 104 ? 11.449 -20.471 -15.522 1.00 77.75 104 GLY A O 1
ATOM 796 N N . GLU A 1 105 ? 10.598 -22.168 -16.684 1.00 81.75 105 GLU A N 1
ATOM 797 C CA . GLU A 1 105 ? 9.521 -22.443 -15.729 1.00 81.75 105 GLU A CA 1
ATOM 798 C C . GLU A 1 105 ? 10.071 -22.822 -14.344 1.00 81.75 105 GLU A C 1
ATOM 800 O O . GLU A 1 105 ? 9.562 -22.382 -13.314 1.00 81.75 105 GLU A O 1
ATOM 805 N N . TRP A 1 106 ? 11.173 -23.577 -14.310 1.00 82.88 106 TRP A N 1
ATOM 806 C CA . TRP A 1 106 ? 11.760 -24.110 -13.081 1.00 82.88 106 TRP A CA 1
ATOM 807 C C . TRP A 1 106 ? 12.425 -23.051 -12.205 1.00 82.88 106 TRP A C 1
ATOM 809 O O . TRP A 1 106 ? 12.487 -23.237 -10.991 1.00 82.88 106 TRP A O 1
ATOM 819 N N . THR A 1 107 ? 12.853 -21.920 -12.772 1.00 82.69 107 THR A N 1
ATOM 820 C CA . THR A 1 107 ? 13.378 -20.797 -11.977 1.00 82.69 107 THR A CA 1
ATOM 821 C C . THR A 1 107 ? 12.281 -20.108 -11.157 1.00 82.69 107 THR A C 1
ATOM 823 O O . THR A 1 107 ? 12.596 -19.417 -10.193 1.00 82.69 107 THR A O 1
ATOM 826 N N . HIS A 1 108 ? 11.005 -20.355 -11.479 1.00 83.94 108 HIS A N 1
ATOM 827 C CA . HIS A 1 108 ? 9.839 -19.817 -10.773 1.00 83.94 108 HIS A CA 1
ATOM 828 C C . HIS A 1 108 ? 9.098 -20.906 -9.981 1.00 83.94 108 HIS A C 1
ATOM 830 O O . HIS A 1 108 ? 8.725 -20.705 -8.826 1.00 83.94 108 HIS A O 1
ATOM 836 N N . TRP A 1 109 ? 8.926 -22.101 -10.554 1.00 84.00 109 TRP A N 1
ATOM 837 C CA . TRP A 1 109 ? 8.216 -23.208 -9.904 1.00 84.00 109 TRP A CA 1
ATOM 838 C C . TRP A 1 109 ? 8.963 -23.803 -8.708 1.00 84.00 109 TRP A C 1
ATOM 840 O O . TRP A 1 109 ? 8.326 -24.414 -7.853 1.00 84.00 109 TRP A O 1
ATOM 850 N N . VAL A 1 110 ? 10.274 -23.570 -8.577 1.00 83.62 110 VAL A N 1
ATOM 851 C CA . VAL A 1 110 ? 11.050 -23.959 -7.384 1.00 83.62 110 VAL A CA 1
ATOM 852 C C . VAL A 1 110 ? 10.493 -23.357 -6.085 1.00 83.62 110 VAL A C 1
ATOM 854 O O . VAL A 1 110 ? 10.649 -23.946 -5.017 1.00 83.62 110 VAL A O 1
ATOM 857 N N . PHE A 1 111 ? 9.788 -22.224 -6.163 1.00 83.38 111 PHE A N 1
ATOM 858 C CA . PHE A 1 111 ? 9.167 -21.576 -5.007 1.00 83.38 111 PHE A CA 1
ATOM 859 C C . PHE A 1 111 ? 7.811 -22.185 -4.621 1.00 83.38 111 PHE A C 1
ATOM 861 O O . PHE A 1 111 ? 7.391 -22.043 -3.474 1.00 83.38 111 PHE A O 1
ATOM 868 N N . ALA A 1 112 ? 7.142 -22.914 -5.522 1.00 83.12 112 ALA A N 1
ATOM 869 C CA . ALA A 1 112 ? 5.824 -23.493 -5.255 1.00 83.12 112 ALA A CA 1
ATOM 870 C C . ALA A 1 112 ? 5.832 -24.506 -4.087 1.00 83.12 112 ALA A C 1
ATOM 872 O O . ALA A 1 112 ? 4.999 -24.359 -3.189 1.00 83.12 112 ALA A O 1
ATOM 873 N N . PRO A 1 113 ? 6.782 -25.465 -3.995 1.00 83.31 113 PRO A N 1
ATOM 874 C CA . PRO A 1 113 ? 6.906 -26.332 -2.821 1.00 83.31 113 PRO A CA 1
ATOM 875 C C . PRO A 1 113 ? 7.123 -25.558 -1.519 1.00 83.31 113 PRO A C 1
ATOM 877 O O . PRO A 1 113 ? 6.622 -25.965 -0.475 1.00 83.31 113 PRO A O 1
ATOM 880 N N . ILE A 1 114 ? 7.830 -24.425 -1.576 1.00 85.81 114 ILE A N 1
ATOM 881 C CA . ILE A 1 114 ? 8.101 -23.597 -0.400 1.00 85.81 114 ILE A CA 1
ATOM 882 C C . ILE A 1 114 ? 6.825 -22.884 0.059 1.00 85.81 114 ILE A C 1
ATOM 884 O O . ILE A 1 114 ? 6.527 -22.872 1.252 1.00 85.81 114 ILE A O 1
ATOM 888 N N . CYS A 1 115 ? 6.021 -22.360 -0.871 1.00 84.00 115 CYS A N 1
ATOM 889 C CA . CYS A 1 115 ? 4.714 -21.786 -0.550 1.00 84.00 115 CYS A CA 1
ATOM 890 C C . CYS A 1 115 ? 3.756 -22.832 0.039 1.00 84.00 115 CYS A C 1
ATOM 892 O O . CYS A 1 115 ? 3.069 -22.546 1.017 1.00 84.00 115 CYS A O 1
ATOM 894 N N . VAL A 1 116 ? 3.742 -24.053 -0.508 1.00 82.31 116 VAL A N 1
ATOM 895 C CA . VAL A 1 116 ? 2.928 -25.163 0.017 1.00 82.31 116 VAL A CA 1
ATOM 896 C C . VAL A 1 116 ? 3.390 -25.575 1.416 1.00 82.31 116 VAL A C 1
ATOM 898 O O . VAL A 1 116 ? 2.557 -25.767 2.299 1.00 82.31 116 VAL A O 1
ATOM 901 N N . ALA A 1 117 ? 4.702 -25.665 1.647 1.00 81.00 117 ALA A N 1
ATOM 902 C CA . ALA A 1 117 ? 5.259 -25.974 2.961 1.00 81.00 117 ALA A CA 1
ATOM 903 C C . ALA A 1 117 ? 4.952 -24.872 3.986 1.00 81.00 117 ALA A C 1
ATOM 905 O O . ALA A 1 117 ? 4.556 -25.182 5.106 1.00 81.00 117 ALA A O 1
ATOM 906 N N . GLY A 1 118 ? 5.067 -23.598 3.595 1.00 85.81 118 GLY A N 1
ATOM 907 C CA . GLY A 1 118 ? 4.691 -22.452 4.423 1.00 85.81 118 GLY A CA 1
ATOM 908 C C . GLY A 1 118 ? 3.207 -22.466 4.784 1.00 85.81 118 GLY A C 1
ATOM 909 O O . GLY A 1 118 ? 2.863 -22.332 5.958 1.00 85.81 118 GLY A O 1
ATOM 910 N N . PHE A 1 119 ? 2.333 -22.725 3.808 1.00 85.31 119 PHE A N 1
ATOM 911 C CA . PHE A 1 119 ? 0.897 -22.888 4.035 1.00 85.31 119 PHE A CA 1
ATOM 912 C C . PHE A 1 119 ? 0.602 -24.036 5.010 1.00 85.31 119 PHE A C 1
ATOM 914 O O . PHE A 1 119 ? -0.110 -23.856 5.995 1.00 85.31 119 PHE A O 1
ATOM 921 N N . ALA A 1 120 ? 1.179 -25.218 4.772 1.00 83.44 120 ALA A N 1
ATOM 922 C CA . ALA A 1 120 ? 0.973 -26.387 5.622 1.00 83.44 120 ALA A CA 1
ATOM 923 C C . ALA A 1 120 ? 1.487 -26.145 7.048 1.00 83.44 120 ALA A C 1
ATOM 925 O O . ALA A 1 120 ? 0.786 -26.451 8.009 1.00 83.44 120 ALA A O 1
ATOM 926 N N . ALA A 1 121 ? 2.668 -25.543 7.201 1.00 84.12 121 ALA A N 1
ATOM 927 C CA . ALA A 1 121 ? 3.224 -25.211 8.507 1.00 84.12 121 ALA A CA 1
ATOM 928 C C . ALA A 1 121 ? 2.296 -24.268 9.283 1.00 84.12 121 ALA A C 1
ATOM 930 O O . ALA A 1 121 ? 1.970 -24.551 10.429 1.00 84.12 121 ALA A O 1
ATOM 931 N N . ASN A 1 122 ? 1.807 -23.193 8.662 1.00 82.56 122 ASN A N 1
ATOM 932 C CA . ASN A 1 122 ? 0.898 -22.253 9.325 1.00 82.56 122 ASN A CA 1
ATOM 933 C C . ASN A 1 122 ? -0.502 -22.850 9.559 1.00 82.56 122 ASN A C 1
ATOM 935 O O . ASN A 1 122 ? -1.175 -22.462 10.506 1.00 82.56 122 ASN A O 1
ATOM 939 N N . TYR A 1 123 ? -0.941 -23.807 8.736 1.00 81.38 123 TYR A N 1
ATOM 940 C CA . TYR A 1 123 ? -2.210 -24.516 8.922 1.00 81.38 123 TYR A CA 1
ATOM 941 C C . TYR A 1 123 ? -2.176 -25.529 10.078 1.00 81.38 123 TYR A C 1
ATOM 943 O O . TYR A 1 123 ? -3.141 -25.625 10.829 1.00 81.38 123 TYR A O 1
ATOM 951 N N . TYR A 1 124 ? -1.085 -26.291 10.222 1.00 78.81 124 TYR A N 1
ATOM 952 C CA . TYR A 1 124 ? -0.968 -27.356 11.230 1.00 78.81 124 TYR A CA 1
ATOM 953 C C . TYR A 1 124 ? -0.342 -26.902 12.551 1.00 78.81 124 TYR A C 1
ATOM 955 O O . TYR A 1 124 ? -0.602 -27.520 13.580 1.00 78.81 124 TYR A O 1
ATOM 963 N N . LEU A 1 125 ? 0.506 -25.871 12.524 1.00 77.62 125 LEU A N 1
ATOM 964 C CA . LEU A 1 125 ? 1.275 -25.408 13.684 1.00 77.62 125 LEU A CA 1
ATOM 965 C C . LEU A 1 125 ? 0.914 -23.983 14.119 1.00 77.62 125 LEU A C 1
ATOM 967 O O . LEU A 1 125 ? 1.435 -23.528 15.130 1.00 77.62 125 LEU A O 1
ATOM 971 N N . GLY A 1 126 ? 0.091 -23.263 13.350 1.00 67.94 126 GLY A N 1
ATOM 972 C CA . GLY A 1 126 ? -0.355 -21.922 13.712 1.00 67.94 126 GLY A CA 1
ATOM 973 C C . GLY A 1 126 ? -1.530 -21.981 14.680 1.00 67.94 126 GLY A C 1
ATOM 974 O O . GLY A 1 126 ? -2.598 -22.483 14.323 1.00 67.94 126 GLY A O 1
ATOM 975 N N . ASP A 1 127 ? -1.352 -21.444 15.886 1.00 65.56 127 ASP A N 1
ATOM 976 C CA . ASP A 1 127 ? -2.446 -21.301 16.843 1.00 65.56 127 ASP A CA 1
ATOM 977 C C . ASP A 1 127 ? -3.562 -20.433 16.238 1.00 65.56 127 ASP A C 1
ATOM 979 O O . ASP A 1 127 ? -3.332 -19.348 15.696 1.00 65.56 127 ASP A O 1
ATOM 983 N N . GLY A 1 128 ? -4.792 -20.955 16.271 1.00 59.84 128 GLY A N 1
ATOM 984 C CA . GLY A 1 128 ? -5.943 -20.418 15.549 1.00 59.84 128 GLY A CA 1
ATOM 985 C C . GLY A 1 128 ? -6.417 -19.065 16.074 1.00 59.84 128 GLY A C 1
ATOM 986 O O . GLY A 1 128 ? -7.411 -18.994 16.795 1.00 59.84 128 GLY A O 1
ATOM 987 N N . TRP A 1 129 ? -5.760 -17.983 15.660 1.00 51.88 129 TRP A N 1
ATOM 988 C CA . TRP A 1 129 ? -6.287 -16.633 15.821 1.00 51.88 129 TRP A CA 1
ATOM 989 C C . TRP A 1 129 ? -7.311 -16.326 14.717 1.00 51.88 129 TRP A C 1
ATOM 991 O O . TRP A 1 129 ? -7.201 -16.777 13.576 1.00 51.88 129 TRP A O 1
ATOM 1001 N N . SER A 1 130 ? -8.404 -15.658 15.083 1.00 55.06 130 SER A N 1
ATOM 1002 C CA . SER A 1 130 ? -9.582 -15.479 14.229 1.00 55.06 130 SER A CA 1
ATOM 1003 C C . SER A 1 130 ? -9.486 -14.185 13.417 1.00 55.06 130 SER A C 1
ATOM 1005 O O . SER A 1 130 ? -9.087 -13.159 13.950 1.00 55.06 130 SER A O 1
ATOM 1007 N N . VAL A 1 131 ? -9.982 -14.188 12.172 1.00 48.84 131 VAL A N 1
ATOM 1008 C CA . VAL A 1 131 ? -10.119 -13.004 11.284 1.00 48.84 131 VAL A CA 1
ATOM 1009 C C . VAL A 1 131 ? -10.856 -11.833 11.958 1.00 48.84 131 VAL A C 1
ATOM 1011 O O . VAL A 1 131 ? -10.659 -10.672 11.606 1.00 48.84 131 VAL A O 1
ATOM 1014 N N . ARG A 1 132 ? -11.712 -12.121 12.951 1.00 51.69 132 ARG A N 1
ATOM 1015 C CA . ARG A 1 132 ? -12.347 -11.083 13.778 1.00 51.69 132 ARG A CA 1
ATOM 1016 C C . ARG A 1 132 ? -11.307 -10.233 14.509 1.00 51.69 132 ARG A C 1
ATOM 1018 O O . ARG A 1 132 ? -11.428 -9.016 14.513 1.00 51.69 132 ARG A O 1
ATOM 1025 N N . THR A 1 133 ? -10.261 -10.862 15.030 1.00 61.34 133 THR A N 1
ATOM 1026 C CA . THR A 1 133 ? -9.262 -10.215 15.876 1.00 61.34 133 THR A CA 1
ATOM 1027 C C . THR A 1 133 ? -8.269 -9.373 15.077 1.00 61.34 133 THR A C 1
ATOM 1029 O O . THR A 1 133 ? -7.831 -8.335 15.557 1.00 61.34 133 THR A O 1
ATOM 1032 N N . THR A 1 134 ? -7.968 -9.736 13.826 1.00 61.12 134 THR A N 1
ATOM 1033 C CA . THR A 1 134 ? -7.113 -8.920 12.944 1.00 61.12 134 THR A CA 1
ATOM 1034 C C . THR A 1 134 ? -7.844 -7.711 12.372 1.00 61.12 134 THR A C 1
ATOM 1036 O O . THR A 1 134 ? -7.270 -6.624 12.326 1.00 61.12 134 THR A O 1
ATOM 1039 N N . ARG A 1 135 ? -9.132 -7.849 12.030 1.00 69.56 135 ARG A N 1
ATOM 1040 C CA . ARG A 1 135 ? -9.975 -6.695 11.684 1.00 69.56 135 ARG A CA 1
ATOM 1041 C C . ARG A 1 135 ? -10.084 -5.715 12.854 1.00 69.56 135 ARG A C 1
ATOM 1043 O O . ARG A 1 135 ? -9.979 -4.511 12.650 1.00 69.56 135 ARG A O 1
ATOM 1050 N N . GLU A 1 136 ? -10.258 -6.233 14.069 1.00 73.12 136 GLU A N 1
ATOM 1051 C CA . GLU A 1 136 ? -10.288 -5.446 15.308 1.00 73.12 136 GLU A CA 1
ATOM 1052 C C . GLU A 1 136 ? -8.937 -4.776 15.599 1.00 73.12 136 GLU A C 1
ATOM 1054 O O . GLU A 1 136 ? -8.917 -3.599 15.945 1.00 73.12 136 GLU A O 1
ATOM 1059 N N . ALA A 1 137 ? -7.813 -5.467 15.388 1.00 72.75 137 ALA A N 1
ATOM 1060 C CA . ALA A 1 137 ? -6.474 -4.910 15.581 1.00 72.75 137 ALA A CA 1
ATOM 1061 C C . ALA A 1 137 ? -6.138 -3.806 14.565 1.00 72.75 137 ALA A C 1
ATOM 1063 O O . ALA A 1 137 ? -5.584 -2.772 14.933 1.00 72.75 137 ALA A O 1
ATOM 1064 N N . THR A 1 138 ? -6.493 -3.983 13.289 1.00 75.19 138 THR A N 1
ATOM 1065 C CA . THR A 1 138 ? -6.300 -2.942 12.267 1.00 75.19 138 THR A CA 1
ATOM 1066 C C . THR A 1 138 ? -7.248 -1.771 12.476 1.00 75.19 138 THR A C 1
ATOM 1068 O O . THR A 1 138 ? -6.816 -0.631 12.337 1.00 75.19 138 THR A O 1
ATOM 1071 N N . ALA A 1 139 ? -8.497 -2.023 12.879 1.00 78.25 139 ALA A N 1
ATOM 1072 C CA . ALA A 1 139 ? -9.411 -0.961 13.289 1.00 78.25 139 ALA A CA 1
ATOM 1073 C C . ALA A 1 139 ? -8.839 -0.176 14.478 1.00 78.25 139 ALA A C 1
ATOM 1075 O O . ALA A 1 139 ? -8.788 1.046 14.409 1.00 78.25 139 ALA A O 1
ATOM 1076 N N . GLN A 1 140 ? -8.321 -0.863 15.505 1.00 78.31 140 GLN A N 1
ATOM 1077 C CA . GLN A 1 140 ? -7.656 -0.231 16.648 1.00 78.31 140 GLN A CA 1
ATOM 1078 C C . GLN A 1 140 ? -6.416 0.563 16.244 1.00 78.31 140 GLN A C 1
ATOM 1080 O O . GLN A 1 140 ? -6.192 1.639 16.788 1.00 78.31 140 GLN A O 1
ATOM 1085 N N . PHE A 1 141 ? -5.599 0.060 15.314 1.00 79.38 141 PHE A N 1
ATOM 1086 C CA . PHE A 1 141 ? -4.423 0.782 14.835 1.00 79.38 141 PHE A CA 1
ATOM 1087 C C . PHE A 1 141 ? -4.815 2.046 14.065 1.00 79.38 141 PHE A C 1
ATOM 1089 O O . PHE A 1 141 ? -4.299 3.119 14.379 1.00 79.38 141 PHE A O 1
ATOM 1096 N N . LEU A 1 142 ? -5.745 1.940 13.111 1.00 78.31 142 LEU A N 1
ATOM 1097 C CA . LEU A 1 142 ? -6.218 3.068 12.301 1.00 78.31 142 LEU A CA 1
ATOM 1098 C C . LEU A 1 142 ? -6.948 4.123 13.140 1.00 78.31 142 LEU A C 1
ATOM 1100 O O . LEU A 1 142 ? -6.809 5.304 12.856 1.00 78.31 142 LEU A O 1
ATOM 1104 N N . SER A 1 143 ? -7.656 3.714 14.197 1.00 74.12 143 SER A N 1
ATOM 1105 C CA . SER A 1 143 ? -8.291 4.626 15.157 1.00 74.12 143 SER A CA 1
ATOM 1106 C C . SER A 1 143 ? -7.352 5.090 16.279 1.00 74.12 143 SER A C 1
ATOM 1108 O O . SER A 1 143 ? -7.768 5.816 17.182 1.00 74.12 143 SER A O 1
ATOM 1110 N N . SER A 1 144 ? -6.102 4.613 16.316 1.00 75.81 144 SER A N 1
ATOM 1111 C CA . SER A 1 144 ? -5.145 4.998 17.354 1.00 75.81 144 SER A CA 1
ATOM 1112 C C . SER A 1 144 ? -4.439 6.300 17.000 1.00 75.81 144 SER A C 1
ATOM 1114 O O . SER A 1 144 ? -4.221 6.627 15.834 1.00 75.81 144 SER A O 1
ATOM 1116 N N . LYS A 1 145 ? -3.941 6.995 18.031 1.00 69.62 145 LYS A N 1
ATOM 1117 C CA . LYS A 1 145 ? -3.069 8.168 17.857 1.00 69.62 145 LYS A CA 1
ATOM 1118 C C . LYS A 1 145 ? -1.883 7.860 16.933 1.00 69.62 145 LYS A C 1
ATOM 1120 O O . LYS A 1 145 ? -1.536 8.683 16.097 1.00 69.62 145 LYS A O 1
ATOM 1125 N N . ILE A 1 146 ? -1.288 6.670 17.055 1.00 71.56 146 ILE A N 1
ATOM 1126 C CA . ILE A 1 146 ? -0.133 6.249 16.247 1.00 71.56 146 ILE A CA 1
ATOM 1127 C C . ILE A 1 146 ? -0.516 6.113 14.768 1.00 71.56 146 ILE A C 1
ATOM 1129 O O . ILE A 1 146 ? 0.229 6.586 13.912 1.00 71.56 146 ILE A O 1
ATOM 1133 N N . GLY A 1 147 ? -1.679 5.524 14.469 1.00 71.62 147 GLY A N 1
ATOM 1134 C CA . GLY A 1 147 ? -2.206 5.421 13.106 1.00 71.62 147 GLY A CA 1
ATOM 1135 C C . GLY A 1 147 ? -2.410 6.794 12.470 1.00 71.62 147 GLY A C 1
ATOM 1136 O O . GLY A 1 147 ? -1.867 7.060 11.398 1.00 71.62 147 GLY A O 1
ATOM 1137 N N . HIS A 1 148 ? -3.080 7.707 13.179 1.00 70.88 148 HIS A N 1
ATOM 1138 C CA . HIS A 1 148 ? -3.285 9.076 12.698 1.00 70.88 148 HIS A CA 1
ATOM 1139 C C . HIS A 1 148 ? -1.965 9.834 12.470 1.00 70.88 148 HIS A C 1
ATOM 1141 O O . HIS A 1 148 ? -1.784 10.450 11.420 1.00 70.88 148 HIS A O 1
ATOM 1147 N N . TYR A 1 149 ? -0.999 9.758 13.398 1.00 72.00 149 TYR A N 1
ATOM 1148 C CA . TYR A 1 149 ? 0.314 10.397 13.213 1.00 72.00 149 TYR A CA 1
ATOM 1149 C C . TYR A 1 149 ? 1.128 9.772 12.068 1.00 72.00 149 TYR A C 1
ATOM 1151 O O . TYR A 1 149 ? 1.880 10.481 11.394 1.00 72.00 149 TYR A O 1
ATOM 1159 N N . SER A 1 150 ? 0.969 8.470 11.812 1.00 78.31 150 SER A N 1
ATOM 1160 C CA . SER A 1 150 ? 1.582 7.793 10.664 1.00 78.31 150 SER A CA 1
ATOM 1161 C C . SER A 1 150 ? 1.042 8.339 9.341 1.00 78.31 150 SER A C 1
ATOM 1163 O O . SER A 1 150 ? 1.828 8.702 8.466 1.00 78.31 150 SER A O 1
ATOM 1165 N N . VAL A 1 151 ? -0.284 8.452 9.206 1.00 79.44 151 VAL A N 1
ATOM 1166 C CA . VAL A 1 151 ? -0.933 9.014 8.007 1.00 79.44 151 VAL A CA 1
ATOM 1167 C C . VAL A 1 151 ? -0.559 10.487 7.826 1.00 79.44 151 VAL A C 1
ATOM 1169 O O . VAL A 1 151 ? -0.193 10.901 6.728 1.00 79.44 151 VAL A O 1
ATOM 1172 N N . LEU A 1 152 ? -0.529 11.271 8.908 1.00 72.38 152 LEU A N 1
ATOM 1173 C CA . LEU A 1 152 ? -0.076 12.665 8.875 1.00 72.38 152 LEU A CA 1
ATOM 1174 C C . LEU A 1 152 ? 1.373 12.797 8.377 1.00 72.38 152 LEU A C 1
ATOM 1176 O O . LEU A 1 152 ? 1.680 13.670 7.561 1.00 72.38 152 LEU A O 1
ATOM 1180 N N . THR A 1 153 ? 2.267 11.925 8.848 1.00 77.75 153 THR A N 1
ATOM 1181 C CA . THR A 1 153 ? 3.674 11.908 8.418 1.00 77.75 153 THR A CA 1
ATOM 1182 C C . THR A 1 153 ? 3.782 11.549 6.939 1.00 77.75 153 THR A C 1
ATOM 1184 O O . THR A 1 153 ? 4.516 12.203 6.200 1.00 77.75 153 THR A O 1
ATOM 1187 N N . LEU A 1 154 ? 3.006 10.560 6.490 1.00 82.94 154 LEU A N 1
ATOM 1188 C CA . LEU A 1 154 ? 2.951 10.132 5.096 1.00 82.94 154 LEU A CA 1
ATOM 1189 C C . LEU A 1 154 ? 2.488 11.266 4.167 1.00 82.94 154 LEU A C 1
ATOM 1191 O O . LEU A 1 154 ? 3.159 11.554 3.180 1.00 82.94 154 LEU A O 1
ATOM 1195 N N . VAL A 1 155 ? 1.396 11.958 4.513 1.00 80.38 155 VAL A N 1
ATOM 1196 C CA . VAL A 1 155 ? 0.883 13.109 3.745 1.00 80.38 155 VAL A CA 1
ATOM 1197 C C . VAL A 1 155 ? 1.888 14.258 3.716 1.00 80.38 155 VAL A C 1
ATOM 1199 O O . VAL A 1 155 ? 2.095 14.871 2.671 1.00 80.38 155 VAL A O 1
ATOM 1202 N N . SER A 1 156 ? 2.559 14.525 4.835 1.00 77.44 156 SER A N 1
ATOM 1203 C CA . SER A 1 156 ? 3.577 15.578 4.905 1.00 77.44 156 SER A CA 1
ATOM 1204 C C . SER A 1 156 ? 4.764 15.284 3.982 1.00 77.44 156 SER A C 1
ATOM 1206 O O . SER A 1 156 ? 5.225 16.171 3.264 1.00 77.44 156 SER A O 1
ATOM 1208 N N . LEU A 1 157 ? 5.244 14.036 3.963 1.00 83.25 157 LEU A N 1
ATOM 1209 C CA . LEU A 1 157 ? 6.323 13.605 3.070 1.00 83.25 157 LEU A CA 1
ATOM 1210 C C . LEU A 1 157 ? 5.898 13.627 1.594 1.00 83.25 157 LEU A C 1
ATOM 1212 O O . LEU A 1 157 ? 6.699 14.031 0.751 1.00 83.25 157 LEU A O 1
ATOM 1216 N N . ASP A 1 158 ? 4.649 13.261 1.289 1.00 86.31 158 ASP A N 1
ATOM 1217 C CA . ASP A 1 158 ? 4.097 13.338 -0.067 1.00 86.31 158 ASP A CA 1
ATOM 1218 C C . ASP A 1 158 ? 4.113 14.777 -0.593 1.00 86.31 158 ASP A C 1
ATOM 1220 O O . ASP A 1 158 ? 4.715 15.048 -1.635 1.00 86.31 158 ASP A O 1
ATOM 1224 N N . VAL A 1 159 ? 3.561 15.721 0.176 1.00 80.25 159 VAL A N 1
ATOM 1225 C CA . VAL A 1 159 ? 3.533 17.147 -0.186 1.00 80.25 159 VAL A CA 1
ATOM 1226 C C . VAL A 1 159 ? 4.946 17.712 -0.341 1.00 80.25 159 VAL A C 1
ATOM 1228 O O . VAL A 1 159 ? 5.215 18.429 -1.303 1.00 80.25 159 VAL A O 1
ATOM 1231 N N . LEU A 1 160 ? 5.879 17.364 0.551 1.00 81.12 160 LEU A N 1
ATOM 1232 C CA . LEU A 1 160 ? 7.276 17.796 0.436 1.00 81.12 160 LEU A CA 1
ATOM 1233 C C . LEU A 1 160 ? 7.940 17.268 -0.840 1.00 81.12 160 LEU A C 1
ATOM 1235 O O . LEU A 1 160 ? 8.611 18.028 -1.539 1.00 81.12 160 LEU A O 1
ATOM 1239 N N . SER A 1 161 ? 7.737 15.988 -1.164 1.00 80.75 161 SER A N 1
ATOM 1240 C CA . SER A 1 161 ? 8.279 15.391 -2.390 1.00 80.75 161 SER A CA 1
ATOM 1241 C C . SER A 1 161 ? 7.691 16.033 -3.646 1.00 80.75 161 SER A C 1
ATOM 1243 O O . SER A 1 161 ? 8.409 16.284 -4.608 1.00 80.75 161 SER A O 1
ATOM 1245 N N . MET A 1 162 ? 6.409 16.389 -3.608 1.00 82.38 162 MET A N 1
ATOM 1246 C CA . MET A 1 162 ? 5.724 17.061 -4.700 1.00 82.38 162 MET A CA 1
ATOM 1247 C C . MET A 1 162 ? 6.228 18.499 -4.903 1.00 82.38 162 MET A C 1
ATOM 1249 O O . MET A 1 162 ? 6.460 18.921 -6.034 1.00 82.38 162 MET A O 1
ATOM 1253 N N . ILE A 1 163 ? 6.440 19.251 -3.818 1.00 78.56 163 ILE A N 1
ATOM 1254 C CA . ILE A 1 163 ? 7.040 20.591 -3.886 1.00 78.56 163 ILE A CA 1
ATOM 1255 C C . ILE A 1 163 ? 8.453 20.500 -4.466 1.00 78.56 163 ILE A C 1
ATOM 1257 O O . ILE A 1 163 ? 8.813 21.303 -5.326 1.00 78.56 163 ILE A O 1
ATOM 1261 N N . ALA A 1 164 ? 9.243 19.515 -4.035 1.00 82.94 164 ALA A N 1
ATOM 1262 C CA . ALA A 1 164 ? 10.576 19.294 -4.579 1.00 82.94 164 ALA A CA 1
ATOM 1263 C C . ALA A 1 164 ? 10.532 18.976 -6.085 1.00 82.94 164 ALA A C 1
ATOM 1265 O O . ALA A 1 164 ? 11.358 19.501 -6.828 1.00 82.94 164 ALA A O 1
ATOM 1266 N N . ASP A 1 165 ? 9.546 18.203 -6.553 1.00 82.12 165 ASP A N 1
ATOM 1267 C CA . ASP A 1 165 ? 9.395 17.855 -7.974 1.00 82.12 165 ASP A CA 1
ATOM 1268 C C . ASP A 1 165 ? 9.074 19.100 -8.797 1.00 82.12 165 ASP A C 1
ATOM 1270 O O . ASP A 1 165 ? 9.721 19.380 -9.807 1.00 82.12 165 ASP A O 1
ATOM 1274 N N . PHE A 1 166 ? 8.137 19.915 -8.310 1.00 79.94 166 PHE A N 1
ATOM 1275 C CA . PHE A 1 166 ? 7.775 21.185 -8.930 1.00 79.94 166 PHE A CA 1
ATOM 1276 C C . PHE A 1 166 ? 8.967 22.150 -9.010 1.00 79.94 166 PHE A C 1
ATOM 1278 O O . PHE A 1 166 ? 9.249 22.703 -10.073 1.00 79.94 166 PHE A O 1
ATOM 1285 N N . VAL A 1 167 ? 9.700 22.326 -7.906 1.00 79.75 167 VAL A N 1
ATOM 1286 C CA . VAL A 1 167 ? 10.864 23.224 -7.835 1.00 79.75 167 VAL A CA 1
ATOM 1287 C C . VAL A 1 167 ? 11.988 22.754 -8.761 1.00 79.75 167 VAL A C 1
ATOM 1289 O O . VAL A 1 167 ? 12.567 23.567 -9.481 1.00 79.75 167 VAL A O 1
ATOM 1292 N N . LEU A 1 168 ? 12.287 21.451 -8.789 1.00 82.75 168 LEU A N 1
ATOM 1293 C CA . LEU A 1 168 ? 13.315 20.892 -9.671 1.00 82.75 168 LEU A CA 1
ATOM 1294 C C . LEU A 1 168 ? 12.932 21.019 -11.151 1.00 82.75 168 LEU A C 1
ATOM 1296 O O . LEU A 1 168 ? 13.783 21.370 -11.971 1.00 82.75 168 LEU A O 1
ATOM 1300 N N . ASN A 1 169 ? 11.662 20.794 -11.496 1.00 79.12 169 ASN A N 1
ATOM 1301 C CA . ASN A 1 169 ? 11.161 21.022 -12.852 1.00 79.12 169 ASN A CA 1
ATOM 1302 C C . ASN A 1 169 ? 11.252 22.505 -13.253 1.00 79.12 169 ASN A C 1
ATOM 1304 O O . ASN A 1 169 ? 11.658 22.810 -14.376 1.00 79.12 169 ASN A O 1
ATOM 1308 N N . LEU A 1 170 ? 10.953 23.430 -12.334 1.00 77.75 170 LEU A N 1
ATOM 1309 C CA . LEU A 1 170 ? 11.051 24.872 -12.575 1.00 77.75 170 LEU A CA 1
ATOM 1310 C C . LEU A 1 170 ? 12.501 25.313 -12.828 1.00 77.75 170 LEU A C 1
ATOM 1312 O O . LEU A 1 170 ? 12.769 25.961 -13.841 1.00 77.75 170 LEU A O 1
ATOM 1316 N N . PHE A 1 171 ? 13.450 24.886 -11.986 1.00 78.62 171 PHE A N 1
ATOM 1317 C CA . PHE A 1 171 ? 14.875 25.177 -12.191 1.00 78.62 171 PHE A CA 1
ATOM 1318 C C . PHE A 1 171 ? 15.418 24.579 -13.491 1.00 78.62 171 PHE A C 1
ATOM 1320 O O . PHE A 1 171 ? 16.193 25.229 -14.194 1.00 78.62 171 PHE A O 1
ATOM 1327 N N . LYS A 1 172 ? 15.000 23.360 -13.852 1.00 81.56 172 LYS A N 1
ATOM 1328 C CA . LYS A 1 172 ? 15.388 22.724 -15.118 1.00 81.56 172 LYS A CA 1
ATOM 1329 C C . LYS A 1 172 ? 14.925 23.539 -16.331 1.00 81.56 172 LYS A C 1
ATOM 1331 O O . LYS A 1 172 ? 15.698 23.702 -17.277 1.00 81.56 172 LYS A O 1
ATOM 1336 N N . CYS A 1 173 ? 13.698 24.060 -16.295 1.00 72.25 173 CYS A N 1
ATOM 1337 C CA . CYS A 1 173 ? 13.158 24.930 -17.340 1.00 72.25 173 CYS A CA 1
ATOM 1338 C C . CYS A 1 173 ? 13.883 26.281 -17.410 1.00 72.25 173 CYS A C 1
ATOM 1340 O O . CYS A 1 173 ? 14.228 26.721 -18.504 1.00 72.25 173 CYS A O 1
ATOM 1342 N N . GLU A 1 174 ? 14.150 26.919 -16.267 1.00 77.25 174 GLU A N 1
ATOM 1343 C CA . GLU A 1 174 ? 14.790 28.240 -16.207 1.00 77.25 174 GLU A CA 1
ATOM 1344 C C . GLU A 1 174 ? 16.265 28.199 -16.637 1.00 77.25 174 GLU A C 1
ATOM 1346 O O . GLU A 1 174 ? 16.739 29.076 -17.357 1.00 77.25 174 GLU A O 1
ATOM 1351 N N . GLN A 1 175 ? 17.004 27.160 -16.237 1.00 69.69 175 GLN A N 1
ATOM 1352 C CA . GLN A 1 175 ? 18.446 27.086 -16.474 1.00 69.69 175 GLN A CA 1
ATOM 1353 C C . GLN A 1 175 ? 18.822 26.480 -17.838 1.00 69.69 175 GLN A C 1
ATOM 1355 O O . GLN A 1 175 ? 19.989 26.543 -18.228 1.00 69.69 175 GLN A O 1
ATOM 1360 N N . GLY A 1 176 ? 17.871 25.873 -18.566 1.00 63.56 176 GLY A N 1
ATOM 1361 C CA . GLY A 1 176 ? 18.053 25.336 -19.927 1.00 63.56 176 GLY A CA 1
ATOM 1362 C C . GLY A 1 176 ? 19.163 24.281 -20.084 1.00 63.56 176 GLY A C 1
ATOM 1363 O O . GLY A 1 176 ? 19.568 23.947 -21.201 1.00 63.56 176 GLY A O 1
ATOM 1364 N N . ARG A 1 177 ? 19.706 23.767 -18.975 1.00 58.47 177 ARG A N 1
ATOM 1365 C CA . ARG A 1 177 ? 20.951 22.995 -18.933 1.00 58.47 177 ARG A CA 1
ATOM 1366 C C . ARG A 1 177 ? 20.628 21.499 -18.958 1.00 58.47 177 ARG A C 1
ATOM 1368 O O . ARG A 1 177 ? 20.176 20.934 -17.968 1.00 58.47 177 ARG A O 1
ATOM 1375 N N . LYS A 1 178 ? 20.871 20.842 -20.098 1.00 56.84 178 LYS A N 1
ATOM 1376 C CA . LYS A 1 178 ? 20.728 19.381 -20.267 1.00 56.84 178 LYS A CA 1
ATOM 1377 C C . LYS A 1 178 ? 21.842 18.643 -19.511 1.00 56.84 178 LYS A C 1
ATOM 1379 O O . LYS A 1 178 ? 22.875 18.321 -20.089 1.00 56.84 178 LYS A O 1
ATOM 1384 N N . GLY A 1 179 ? 21.660 18.431 -18.211 1.00 62.50 179 GLY A N 1
ATOM 1385 C CA . GLY A 1 179 ? 22.548 17.620 -17.375 1.00 62.50 179 GLY A CA 1
ATOM 1386 C C . GLY A 1 179 ? 21.859 16.334 -16.921 1.00 62.50 179 GLY A C 1
ATOM 1387 O O . GLY A 1 179 ? 20.750 16.397 -16.400 1.00 62.50 179 GLY A O 1
ATOM 1388 N N . SER A 1 180 ? 22.542 15.191 -17.062 1.00 70.25 180 SER A N 1
ATOM 1389 C CA . SER A 1 180 ? 22.069 13.853 -16.646 1.00 70.25 180 SER A CA 1
ATOM 1390 C C . SER A 1 180 ? 21.633 13.770 -15.174 1.00 70.25 180 SER A C 1
ATOM 1392 O O . SER A 1 180 ? 20.872 12.876 -14.805 1.00 70.25 180 SER A O 1
ATOM 1394 N N . GLU A 1 181 ? 22.126 14.668 -14.320 1.00 76.50 181 GLU A N 1
ATOM 1395 C CA . GLU A 1 181 ? 21.845 14.673 -12.881 1.00 76.50 181 GLU A CA 1
ATOM 1396 C C . GLU A 1 181 ? 20.413 15.131 -12.566 1.00 76.50 181 GLU A C 1
ATOM 1398 O O . GLU A 1 181 ? 19.745 14.509 -11.742 1.00 76.50 181 GLU A O 1
ATOM 1403 N N . TRP A 1 182 ? 19.896 16.147 -13.271 1.00 79.25 182 TRP A N 1
ATOM 1404 C CA . TRP A 1 182 ? 18.525 16.645 -13.086 1.00 79.25 182 TRP A CA 1
ATOM 1405 C C . TRP A 1 182 ? 17.482 15.624 -13.537 1.00 79.25 182 TRP A C 1
ATOM 1407 O O . TRP A 1 182 ? 16.475 15.430 -12.864 1.00 79.25 182 TRP A O 1
ATOM 1417 N N . ASP A 1 183 ? 17.746 14.938 -14.653 1.00 79.75 183 ASP A N 1
ATOM 1418 C CA . ASP A 1 183 ? 16.878 13.866 -15.151 1.00 79.75 183 ASP A CA 1
ATOM 1419 C C . ASP A 1 183 ? 16.814 12.700 -14.156 1.00 79.75 183 ASP A C 1
ATOM 1421 O O . ASP A 1 183 ? 15.738 12.168 -13.895 1.00 79.75 183 ASP A O 1
ATOM 1425 N N . THR A 1 184 ? 17.948 12.362 -13.534 1.00 81.88 184 THR A N 1
ATOM 1426 C CA . THR A 1 184 ? 18.011 11.319 -12.501 1.00 81.88 184 THR A CA 1
ATOM 1427 C C . THR A 1 184 ? 17.235 11.730 -11.245 1.00 81.88 184 THR A C 1
ATOM 1429 O O . THR A 1 184 ? 16.483 10.927 -10.698 1.00 81.88 184 THR A O 1
ATOM 1432 N N . ALA A 1 185 ? 17.376 12.980 -10.790 1.00 82.75 185 ALA A N 1
ATOM 1433 C CA . ALA A 1 185 ? 16.656 13.486 -9.620 1.00 82.75 185 ALA A CA 1
ATOM 1434 C C . ALA A 1 185 ? 15.130 13.492 -9.830 1.00 82.75 185 ALA A C 1
ATOM 1436 O O . ALA A 1 185 ? 14.391 13.062 -8.945 1.00 82.75 185 ALA A O 1
ATOM 1437 N N . LEU A 1 186 ? 14.668 13.907 -11.014 1.00 82.00 186 LEU A N 1
ATOM 1438 C CA . LEU A 1 186 ? 13.250 13.888 -11.392 1.00 82.00 186 LEU A CA 1
ATOM 1439 C C . LEU A 1 186 ? 12.704 12.457 -11.537 1.00 82.00 186 LEU A C 1
ATOM 1441 O O . LEU A 1 186 ? 11.590 12.178 -11.100 1.00 82.00 186 LEU A O 1
ATOM 1445 N N . GLU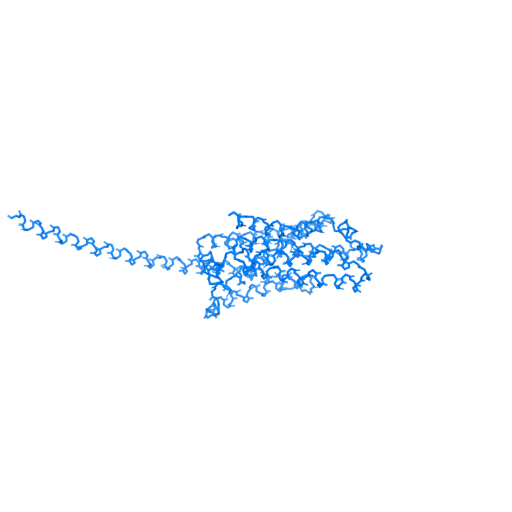 A 1 187 ? 13.486 11.517 -12.081 1.00 82.00 187 GLU A N 1
ATOM 1446 C CA . GLU A 1 187 ? 13.092 10.098 -12.156 1.00 82.00 187 GLU A CA 1
ATOM 1447 C C . GLU A 1 187 ? 12.917 9.485 -10.754 1.00 82.00 187 GLU A C 1
ATOM 1449 O O . GLU A 1 187 ? 11.968 8.730 -10.506 1.00 82.00 187 GLU A O 1
ATOM 1454 N N . ILE A 1 188 ? 13.800 9.841 -9.814 1.00 83.00 188 ILE A N 1
ATOM 1455 C CA . ILE A 1 188 ? 13.699 9.411 -8.414 1.00 83.00 188 ILE A CA 1
ATOM 1456 C C . ILE A 1 188 ? 12.452 10.009 -7.763 1.00 83.00 188 ILE A C 1
ATOM 1458 O O . ILE A 1 188 ? 11.679 9.266 -7.161 1.00 83.00 188 ILE A O 1
ATOM 1462 N N . LEU A 1 189 ? 12.214 11.314 -7.904 1.00 80.12 189 LEU A N 1
ATOM 1463 C CA . LEU A 1 189 ? 11.041 11.963 -7.314 1.00 80.12 189 LEU A CA 1
ATOM 1464 C C . LEU A 1 189 ? 9.723 11.436 -7.885 1.00 80.12 189 LEU A C 1
ATOM 1466 O O . LEU A 1 189 ? 8.801 11.158 -7.122 1.00 80.12 189 LEU A O 1
ATOM 1470 N N . SER A 1 190 ? 9.665 11.193 -9.196 1.00 79.06 190 SER A N 1
ATOM 1471 C CA . SER A 1 190 ? 8.520 10.550 -9.854 1.00 79.06 190 SER A CA 1
ATOM 1472 C C . SER A 1 190 ? 8.292 9.109 -9.370 1.00 79.06 190 SER A C 1
ATOM 1474 O O . SER A 1 190 ? 7.168 8.601 -9.346 1.00 79.06 190 SER A O 1
ATOM 1476 N N . SER A 1 191 ? 9.356 8.418 -8.961 1.00 80.75 191 SER A N 1
ATOM 1477 C CA . SER A 1 191 ? 9.246 7.096 -8.340 1.00 80.75 191 SER A CA 1
ATOM 1478 C C . SER A 1 191 ? 8.756 7.190 -6.893 1.00 80.75 191 SER A C 1
ATOM 1480 O O . SER A 1 191 ? 7.914 6.395 -6.483 1.00 80.75 191 SER A O 1
ATOM 1482 N N . VAL A 1 192 ? 9.236 8.176 -6.130 1.00 84.62 192 VAL A N 1
ATOM 1483 C CA . VAL A 1 192 ? 8.823 8.435 -4.742 1.00 84.62 192 VAL A CA 1
ATOM 1484 C C . VAL A 1 192 ? 7.345 8.826 -4.662 1.00 84.62 192 VAL A C 1
ATOM 1486 O O . VAL A 1 192 ? 6.618 8.270 -3.840 1.00 84.62 192 VAL A O 1
ATOM 1489 N N . SER A 1 193 ? 6.869 9.703 -5.548 1.00 81.88 193 SER A N 1
ATOM 1490 C CA . SER A 1 193 ? 5.459 10.109 -5.583 1.00 81.88 193 SER A CA 1
ATOM 1491 C C . SER A 1 193 ? 4.523 8.934 -5.889 1.00 81.88 193 SER A C 1
ATOM 1493 O O . SER A 1 193 ? 3.462 8.815 -5.275 1.00 81.88 193 SER A O 1
ATOM 1495 N N . LEU A 1 194 ? 4.940 8.006 -6.761 1.00 83.31 194 LEU A N 1
ATOM 1496 C CA . LEU A 1 194 ? 4.205 6.764 -7.014 1.00 83.31 194 LEU A CA 1
ATOM 1497 C C . LEU A 1 194 ? 4.170 5.856 -5.774 1.00 83.31 194 LEU A C 1
ATOM 1499 O O . LEU A 1 194 ? 3.135 5.256 -5.487 1.00 83.31 194 LEU A O 1
ATOM 1503 N N . VAL A 1 195 ? 5.276 5.756 -5.028 1.00 86.62 195 VAL A N 1
ATOM 1504 C CA . VAL A 1 195 ? 5.326 4.976 -3.779 1.00 86.62 195 VAL A CA 1
ATOM 1505 C C . VAL A 1 195 ? 4.327 5.520 -2.760 1.00 86.62 195 VAL A C 1
ATOM 1507 O O . VAL A 1 195 ? 3.583 4.733 -2.177 1.00 86.62 195 VAL A O 1
ATOM 1510 N N . PHE A 1 196 ? 4.252 6.840 -2.578 1.00 85.38 196 PHE A N 1
ATOM 1511 C CA . PHE A 1 196 ? 3.252 7.443 -1.693 1.00 85.38 196 PHE A CA 1
ATOM 1512 C C . PHE A 1 196 ? 1.823 7.159 -2.158 1.00 85.38 196 PHE A C 1
ATOM 1514 O O . PHE A 1 196 ? 0.996 6.737 -1.351 1.00 85.38 196 PHE A O 1
ATOM 1521 N N . SER A 1 197 ? 1.553 7.263 -3.461 1.00 85.44 197 SER A N 1
ATOM 1522 C CA . SER A 1 197 ? 0.253 6.912 -4.048 1.00 85.44 197 SER A CA 1
ATOM 1523 C C . SER A 1 197 ? -0.161 5.465 -3.732 1.00 85.44 197 SER A C 1
ATOM 1525 O O . SER A 1 197 ? -1.281 5.211 -3.287 1.00 85.44 197 SER A O 1
ATOM 1527 N N . CYS A 1 198 ? 0.768 4.509 -3.853 1.00 84.19 198 CYS A N 1
ATOM 1528 C CA . CYS A 1 198 ? 0.540 3.114 -3.463 1.00 84.19 198 CYS A CA 1
ATOM 1529 C C . CYS A 1 198 ? 0.247 2.960 -1.962 1.00 84.19 198 CYS A C 1
ATOM 1531 O O . CYS A 1 198 ? -0.645 2.197 -1.590 1.00 84.19 198 CYS A O 1
ATOM 1533 N N . LEU A 1 199 ? 0.977 3.671 -1.096 1.00 83.75 199 LEU A N 1
ATOM 1534 C CA . LEU A 1 199 ? 0.763 3.621 0.354 1.00 83.75 199 LEU A CA 1
ATOM 1535 C C . LEU A 1 199 ? -0.627 4.151 0.743 1.00 83.75 199 LEU A C 1
ATOM 1537 O O . LEU A 1 199 ? -1.280 3.541 1.588 1.00 83.75 199 LEU A O 1
ATOM 1541 N N . PHE A 1 200 ? -1.131 5.193 0.075 1.00 87.00 200 PHE A N 1
ATOM 1542 C CA . PHE A 1 200 ? -2.497 5.689 0.290 1.00 87.00 200 PHE A CA 1
ATOM 1543 C C . PHE A 1 200 ? -3.577 4.708 -0.175 1.00 87.00 200 PHE A C 1
ATOM 1545 O O . PHE A 1 200 ? -4.604 4.560 0.484 1.00 87.00 200 PHE A O 1
ATOM 1552 N N . VAL A 1 201 ? -3.357 3.994 -1.284 1.00 87.69 201 VAL A N 1
ATOM 1553 C CA . VAL A 1 201 ? -4.278 2.926 -1.711 1.00 87.69 201 VAL A CA 1
ATOM 1554 C C . VAL A 1 201 ? -4.303 1.798 -0.679 1.00 87.69 201 VAL A C 1
ATOM 1556 O O . VAL A 1 201 ? -5.377 1.303 -0.341 1.00 87.69 201 VAL A O 1
ATOM 1559 N N . VAL A 1 202 ? -3.145 1.419 -0.133 1.00 86.69 202 VAL A N 1
ATOM 1560 C CA . VAL A 1 202 ? -3.057 0.407 0.931 1.00 86.69 202 VAL A CA 1
ATOM 1561 C C . VAL A 1 202 ? -3.779 0.868 2.201 1.00 86.69 202 VAL A C 1
ATOM 1563 O O . VAL A 1 202 ? -4.527 0.084 2.781 1.00 86.69 202 VAL A O 1
ATOM 1566 N N . GLU A 1 203 ? -3.620 2.129 2.610 1.00 87.00 203 GLU A N 1
ATOM 1567 C CA . GLU A 1 203 ? -4.352 2.729 3.736 1.00 87.00 203 GLU A CA 1
ATOM 1568 C C . GLU A 1 203 ? -5.872 2.688 3.515 1.00 87.00 203 GLU A C 1
ATOM 1570 O O . GLU A 1 203 ? -6.619 2.266 4.404 1.00 87.00 203 GLU A O 1
ATOM 1575 N N . LEU A 1 204 ? -6.338 3.060 2.317 1.00 86.19 204 LEU A N 1
ATOM 1576 C CA . LEU A 1 204 ? -7.753 3.003 1.953 1.00 86.19 204 LEU A CA 1
ATOM 1577 C C . LEU A 1 204 ? -8.277 1.563 2.004 1.00 86.19 204 LEU A C 1
ATOM 1579 O O . LEU A 1 204 ? -9.330 1.306 2.584 1.00 86.19 204 LEU A O 1
ATOM 1583 N N . MET A 1 205 ? -7.538 0.608 1.436 1.00 85.94 205 MET A N 1
ATOM 1584 C CA . MET A 1 205 ? -7.908 -0.808 1.478 1.00 85.94 205 MET A CA 1
ATOM 1585 C C . MET A 1 205 ? -7.969 -1.333 2.917 1.00 85.94 205 MET A C 1
ATOM 1587 O O . MET A 1 205 ? -8.915 -2.040 3.266 1.00 85.94 205 MET A O 1
ATOM 1591 N N . ALA A 1 206 ? -7.001 -0.963 3.760 1.00 82.12 206 ALA A N 1
ATOM 1592 C CA . ALA A 1 206 ? -6.984 -1.320 5.175 1.00 82.12 206 ALA A CA 1
ATOM 1593 C C . ALA A 1 206 ? -8.185 -0.721 5.922 1.00 82.12 206 ALA A C 1
ATOM 1595 O O . ALA A 1 206 ? -8.813 -1.417 6.716 1.00 82.12 206 ALA A O 1
ATOM 1596 N N . SER A 1 207 ? -8.555 0.524 5.615 1.00 83.94 207 SER A N 1
ATOM 1597 C CA . SER A 1 207 ? -9.716 1.214 6.192 1.00 83.94 207 SER A CA 1
ATOM 1598 C C . SER A 1 207 ? -11.033 0.548 5.794 1.00 83.94 207 SER A C 1
ATOM 1600 O O . SER A 1 207 ? -11.840 0.189 6.654 1.00 83.94 207 SER A O 1
ATOM 1602 N N . VAL A 1 208 ? -11.227 0.281 4.499 1.00 85.44 208 VAL A N 1
ATOM 1603 C CA . VAL A 1 208 ? -12.416 -0.421 3.987 1.00 85.44 208 VAL A CA 1
ATOM 1604 C C . VAL A 1 208 ? -12.525 -1.823 4.589 1.00 85.44 208 VAL A C 1
ATOM 1606 O O . VAL A 1 208 ? -13.620 -2.270 4.932 1.00 85.44 208 VAL A O 1
ATOM 1609 N N . TRP A 1 209 ? -11.402 -2.520 4.766 1.00 79.38 209 TRP A N 1
ATOM 1610 C CA . TRP A 1 209 ? -11.382 -3.843 5.381 1.00 79.38 209 TRP A CA 1
ATOM 1611 C C . TRP A 1 209 ? -11.675 -3.807 6.891 1.00 79.38 209 TRP A C 1
ATOM 1613 O O . TRP A 1 209 ? -12.462 -4.622 7.377 1.00 79.38 209 TRP A O 1
ATOM 1623 N N . ALA A 1 210 ? -11.100 -2.849 7.626 1.00 80.00 210 ALA A N 1
ATOM 1624 C CA . ALA A 1 210 ? -11.263 -2.700 9.072 1.00 80.00 210 ALA A CA 1
ATOM 1625 C C . ALA A 1 210 ? -12.698 -2.307 9.471 1.00 80.00 210 ALA A C 1
ATOM 1627 O O . ALA A 1 210 ? -13.315 -2.947 10.331 1.00 80.00 210 ALA A O 1
ATOM 1628 N N . PHE A 1 211 ? -13.255 -1.290 8.810 1.00 79.31 211 PHE A N 1
ATOM 1629 C CA . PHE A 1 211 ? -14.578 -0.737 9.119 1.00 79.31 211 PHE A CA 1
ATOM 1630 C C . PHE A 1 211 ? -15.716 -1.403 8.319 1.00 79.31 211 PHE A C 1
ATOM 1632 O O . PHE A 1 211 ? -16.890 -1.316 8.697 1.00 79.31 211 PHE A O 1
ATOM 1639 N N . GLY A 1 212 ? -15.385 -2.139 7.253 1.00 79.38 212 GLY A N 1
ATOM 1640 C CA . GLY A 1 212 ? -16.338 -2.842 6.395 1.00 79.38 212 GLY A CA 1
ATOM 1641 C C . GLY A 1 212 ? -17.239 -1.898 5.594 1.00 79.38 212 GLY A C 1
ATOM 1642 O O . GLY A 1 212 ? -16.969 -0.711 5.446 1.00 79.38 212 GLY A O 1
ATOM 1643 N N . TRP A 1 213 ? -18.376 -2.412 5.114 1.00 77.25 213 TRP A N 1
ATOM 1644 C CA . TRP A 1 213 ? -19.339 -1.653 4.298 1.00 77.25 213 TRP A CA 1
ATOM 1645 C C . TRP A 1 213 ? -19.911 -0.395 4.969 1.00 77.25 213 TRP A C 1
ATOM 1647 O O . TRP A 1 213 ? -20.378 0.501 4.271 1.00 77.25 213 TRP A O 1
ATOM 1657 N N . LYS A 1 214 ? -19.847 -0.291 6.305 1.00 77.50 214 LYS A N 1
ATOM 1658 C CA . LYS A 1 214 ? -20.258 0.920 7.037 1.00 77.50 214 LYS A CA 1
ATOM 1659 C C . LYS A 1 214 ? -19.381 2.134 6.715 1.00 77.50 214 LYS A C 1
ATOM 1661 O O . LYS A 1 214 ? -19.869 3.251 6.832 1.00 77.50 214 LYS A O 1
ATOM 1666 N N . TYR A 1 215 ? -18.141 1.919 6.272 1.00 78.19 215 TYR A N 1
ATOM 1667 C CA . TYR A 1 215 ? -17.216 2.980 5.867 1.00 78.19 215 TYR A CA 1
ATOM 1668 C C . TYR A 1 215 ? -17.819 3.894 4.788 1.00 78.19 215 TYR A C 1
ATOM 1670 O O . TYR A 1 215 ? -17.760 5.114 4.896 1.00 78.19 215 TYR A O 1
ATOM 1678 N N . PHE A 1 216 ? -18.503 3.314 3.798 1.00 82.88 216 PHE A N 1
ATOM 1679 C CA . PHE A 1 216 ? -19.103 4.057 2.684 1.00 82.88 216 PHE A CA 1
ATOM 1680 C C . PHE A 1 216 ? -20.426 4.754 3.027 1.00 82.88 216 PHE A C 1
ATOM 1682 O O . PHE A 1 216 ? -20.999 5.439 2.184 1.00 82.88 216 PHE A O 1
ATOM 1689 N N . ASN A 1 217 ? -20.929 4.603 4.254 1.00 83.12 217 ASN A N 1
ATOM 1690 C CA . ASN A 1 217 ? -22.164 5.267 4.662 1.00 83.12 217 ASN A CA 1
ATOM 1691 C C . ASN A 1 217 ? -21.943 6.765 4.942 1.00 83.12 217 ASN A C 1
ATOM 1693 O O . ASN A 1 217 ? -22.890 7.547 4.901 1.00 83.12 217 ASN A O 1
ATOM 1697 N N . SER A 1 218 ? -20.694 7.169 5.205 1.00 82.56 218 SER A N 1
ATOM 1698 C CA . SER A 1 218 ? -20.305 8.576 5.260 1.00 82.56 218 SER A CA 1
ATOM 1699 C C . SER A 1 218 ? -19.984 9.085 3.859 1.00 82.56 218 SER A C 1
ATOM 1701 O O . SER A 1 218 ? -19.147 8.521 3.147 1.00 82.56 218 SER A O 1
ATOM 1703 N N . TRP A 1 219 ? -20.613 10.199 3.484 1.00 84.12 219 TRP A N 1
ATOM 1704 C CA . TRP A 1 219 ? -20.316 10.894 2.232 1.00 84.12 219 TRP A CA 1
ATOM 1705 C C . TRP A 1 219 ? -18.836 11.300 2.140 1.00 84.12 219 TRP A C 1
ATOM 1707 O O . TRP A 1 219 ? -18.238 11.224 1.068 1.00 84.12 219 TRP A O 1
ATOM 1717 N N . PHE A 1 220 ? -18.226 11.669 3.271 1.00 82.88 220 PHE A N 1
ATOM 1718 C CA . PHE A 1 220 ? -16.844 12.139 3.324 1.00 82.88 220 PHE A CA 1
ATOM 1719 C C . PHE A 1 220 ? -15.833 11.018 3.031 1.00 82.88 220 PHE A C 1
ATOM 1721 O O . PHE A 1 220 ? -14.926 11.204 2.224 1.00 82.88 220 PHE A O 1
ATOM 1728 N N . HIS A 1 221 ? -16.047 9.819 3.583 1.00 85.69 221 HIS A N 1
ATOM 1729 C CA . HIS A 1 221 ? -15.216 8.642 3.297 1.00 85.69 221 HIS A CA 1
ATOM 1730 C C . HIS A 1 221 ? -15.381 8.135 1.855 1.00 85.69 221 HIS A C 1
ATOM 1732 O O . HIS A 1 221 ? -14.403 7.737 1.224 1.00 85.69 221 HIS A O 1
ATOM 1738 N N . CYS A 1 222 ? -16.600 8.188 1.300 1.00 88.50 222 CYS A N 1
ATOM 1739 C CA . CYS A 1 222 ? -16.834 7.907 -0.121 1.00 88.50 222 CYS A CA 1
ATOM 1740 C C . CYS A 1 222 ? -16.048 8.862 -1.025 1.00 88.50 222 CYS A C 1
ATOM 1742 O O . CYS A 1 222 ? -15.427 8.433 -2.000 1.00 88.50 222 CYS A O 1
ATOM 1744 N N . PHE A 1 223 ? -16.067 10.154 -0.696 1.00 88.31 223 PHE A N 1
ATOM 1745 C CA . PHE A 1 223 ? -15.336 11.155 -1.456 1.00 88.31 223 PHE A CA 1
ATOM 1746 C C . PHE A 1 223 ? -13.821 10.966 -1.310 1.00 88.31 223 PHE A C 1
ATOM 1748 O O . PHE A 1 223 ? -13.128 10.945 -2.321 1.00 88.31 223 PHE A O 1
ATOM 1755 N N . ASP A 1 224 ? -13.299 10.710 -0.106 1.00 89.06 224 ASP A N 1
ATOM 1756 C CA . ASP A 1 224 ? -11.874 10.404 0.081 1.00 89.06 224 ASP A CA 1
ATOM 1757 C C . ASP A 1 224 ? -11.423 9.193 -0.747 1.00 89.06 224 ASP A C 1
ATOM 1759 O O . ASP A 1 224 ? -10.426 9.278 -1.467 1.00 89.06 224 ASP A O 1
ATOM 1763 N N . ALA A 1 225 ? -12.197 8.103 -0.726 1.00 89.56 225 ALA A N 1
ATOM 1764 C CA . ALA A 1 225 ? -11.922 6.909 -1.520 1.00 89.56 225 ALA A CA 1
ATOM 1765 C C . ALA A 1 225 ? -11.854 7.223 -3.022 1.00 89.56 225 ALA A C 1
ATOM 1767 O O . ALA A 1 225 ? -10.938 6.772 -3.714 1.00 89.56 225 ALA A O 1
ATOM 1768 N N . PHE A 1 226 ? -12.782 8.045 -3.522 1.00 90.31 226 PHE A N 1
ATOM 1769 C CA . PHE A 1 226 ? -12.750 8.530 -4.898 1.00 90.31 226 PHE A CA 1
ATOM 1770 C C . PHE A 1 226 ? -11.477 9.339 -5.185 1.00 90.31 226 PHE A C 1
ATOM 1772 O O . PHE A 1 226 ? -10.810 9.076 -6.183 1.00 90.31 226 PHE A O 1
ATOM 1779 N N . ILE A 1 227 ? -11.091 10.263 -4.299 1.00 89.69 227 ILE A N 1
ATOM 1780 C CA . ILE A 1 227 ? -9.879 11.079 -4.453 1.00 89.69 227 ILE A CA 1
ATOM 1781 C C . ILE A 1 227 ? -8.607 10.209 -4.446 1.00 89.69 227 ILE A C 1
ATOM 1783 O O . ILE A 1 227 ? -7.706 10.443 -5.249 1.00 89.69 227 ILE A O 1
ATOM 1787 N N . VAL A 1 228 ? -8.502 9.197 -3.569 1.00 90.12 228 VAL A N 1
ATOM 1788 C CA . VAL A 1 228 ? -7.386 8.219 -3.554 1.00 90.12 228 VAL A CA 1
ATOM 1789 C C . VAL A 1 228 ? -7.303 7.449 -4.863 1.00 90.12 228 VAL A C 1
ATOM 1791 O O . VAL A 1 228 ? -6.235 7.393 -5.470 1.00 90.12 228 VAL A O 1
ATOM 1794 N N . ILE A 1 229 ? -8.419 6.887 -5.321 1.00 89.31 229 ILE A N 1
ATOM 1795 C CA . ILE A 1 229 ? -8.437 6.057 -6.526 1.00 89.31 229 ILE A CA 1
ATOM 1796 C C . ILE A 1 229 ? -8.163 6.906 -7.771 1.00 89.31 229 ILE A C 1
ATOM 1798 O O . ILE A 1 229 ? -7.328 6.532 -8.592 1.00 89.31 229 ILE A O 1
ATOM 1802 N N . ALA A 1 230 ? -8.813 8.065 -7.902 1.00 85.81 230 ALA A N 1
ATOM 1803 C CA . ALA A 1 230 ? -8.590 8.983 -9.013 1.00 85.81 230 ALA A CA 1
ATOM 1804 C C . ALA A 1 230 ? -7.143 9.497 -9.036 1.00 85.81 230 ALA A C 1
ATOM 1806 O O . ALA A 1 230 ? -6.537 9.542 -10.105 1.00 85.81 230 ALA A O 1
ATOM 1807 N N . GLY A 1 231 ? -6.569 9.819 -7.871 1.00 83.38 231 GLY A N 1
ATOM 1808 C CA . GLY A 1 231 ? -5.166 10.215 -7.737 1.00 83.38 231 GLY A CA 1
ATOM 1809 C C . GLY A 1 231 ? -4.205 9.120 -8.200 1.00 83.38 231 GLY A C 1
ATOM 1810 O O . GLY A 1 231 ? -3.346 9.382 -9.036 1.00 83.38 231 GLY A O 1
ATOM 1811 N N . PHE A 1 232 ? -4.409 7.879 -7.754 1.00 85.25 232 PHE A N 1
ATOM 1812 C CA . PHE A 1 232 ? -3.588 6.740 -8.167 1.00 85.25 232 PHE A CA 1
ATOM 1813 C C . PHE A 1 232 ? -3.697 6.445 -9.669 1.00 85.25 232 PHE A C 1
ATOM 1815 O O . PHE A 1 232 ? -2.685 6.267 -10.346 1.00 85.25 232 PHE A O 1
ATOM 1822 N N . ILE A 1 233 ? -4.920 6.429 -10.214 1.00 84.56 233 ILE A N 1
ATOM 1823 C CA . ILE A 1 233 ? -5.142 6.249 -11.656 1.00 84.56 233 ILE A CA 1
ATOM 1824 C C . ILE A 1 233 ? -4.417 7.345 -12.431 1.00 84.56 233 ILE A C 1
ATOM 1826 O O . ILE A 1 233 ? -3.780 7.054 -13.437 1.00 84.56 233 ILE A O 1
ATOM 1830 N N . THR A 1 234 ? -4.485 8.583 -11.950 1.00 76.00 234 THR A N 1
ATOM 1831 C CA . THR A 1 234 ? -3.838 9.731 -12.583 1.00 76.00 234 THR A CA 1
ATOM 1832 C C . THR A 1 234 ? -2.312 9.606 -12.526 1.00 76.00 234 THR A C 1
ATOM 1834 O O . THR A 1 234 ? -1.676 9.720 -13.569 1.00 76.00 234 THR A O 1
ATOM 1837 N N . ASP A 1 235 ? -1.721 9.259 -11.377 1.00 77.50 235 ASP A N 1
ATOM 1838 C CA . ASP A 1 235 ? -0.271 9.030 -11.229 1.00 77.50 235 ASP A CA 1
ATOM 1839 C C . ASP A 1 235 ? 0.246 7.898 -12.146 1.00 77.50 235 ASP A C 1
ATOM 1841 O O . ASP A 1 235 ? 1.365 7.960 -12.663 1.00 77.50 235 ASP A O 1
ATOM 1845 N N . VAL A 1 236 ? -0.570 6.866 -12.392 1.00 78.12 236 VAL A N 1
ATOM 1846 C CA . VAL A 1 236 ? -0.248 5.777 -13.331 1.00 78.12 236 VAL A CA 1
ATOM 1847 C C . VAL A 1 236 ? -0.454 6.210 -14.789 1.00 78.12 236 VAL A C 1
ATOM 1849 O O . VAL A 1 236 ? 0.389 5.926 -15.641 1.00 78.12 236 VAL A O 1
ATOM 1852 N N . ALA A 1 237 ? -1.549 6.913 -15.090 1.00 72.94 237 ALA A N 1
ATOM 1853 C CA . ALA A 1 237 ? -1.936 7.326 -16.441 1.00 72.94 237 ALA A CA 1
ATOM 1854 C C . ALA A 1 237 ? -1.084 8.480 -16.997 1.00 72.94 237 ALA A C 1
ATOM 1856 O O . ALA A 1 237 ? -0.877 8.567 -18.210 1.00 72.94 237 ALA A O 1
ATOM 1857 N N . LEU A 1 238 ? -0.539 9.341 -16.135 1.00 62.66 238 LEU A N 1
ATOM 1858 C CA . LEU A 1 238 ? 0.364 10.433 -16.517 1.00 62.66 238 LEU A CA 1
ATOM 1859 C C . LEU A 1 238 ? 1.732 9.979 -16.997 1.00 62.66 238 LEU A C 1
ATOM 1861 O O . LEU A 1 238 ? 2.421 10.745 -17.662 1.00 62.66 238 LEU A O 1
ATOM 1865 N N . ARG A 1 239 ? 2.095 8.712 -16.780 1.00 59.22 239 ARG A N 1
ATOM 1866 C CA . ARG A 1 239 ? 3.223 8.103 -17.501 1.00 59.22 239 ARG A CA 1
ATOM 1867 C C . ARG A 1 239 ? 2.930 7.925 -19.001 1.00 59.22 239 ARG A C 1
ATOM 1869 O O . ARG A 1 239 ? 3.819 7.504 -19.734 1.00 59.22 239 ARG A O 1
ATOM 1876 N N . GLY A 1 240 ? 1.702 8.216 -19.444 1.00 51.12 240 GLY A N 1
ATOM 1877 C CA . GLY A 1 240 ? 1.200 7.927 -20.779 1.00 51.12 240 GLY A CA 1
ATOM 1878 C C . GLY A 1 240 ? 0.833 9.126 -21.654 1.00 51.12 240 GLY A C 1
ATOM 1879 O O . GLY A 1 240 ? 1.351 9.189 -22.762 1.00 51.12 240 GLY A O 1
ATOM 1880 N N . ILE A 1 241 ? -0.153 9.970 -21.299 1.00 52.09 241 ILE A N 1
ATOM 1881 C CA . ILE A 1 241 ? -0.917 10.668 -22.372 1.00 52.09 241 ILE A CA 1
ATOM 1882 C C . ILE A 1 241 ? -1.365 12.129 -22.094 1.00 52.09 241 ILE A C 1
ATOM 1884 O O . ILE A 1 241 ? -1.805 12.775 -23.038 1.00 52.09 241 ILE A O 1
ATOM 1888 N N . ILE A 1 242 ? -1.270 12.726 -20.891 1.00 49.47 242 ILE A N 1
ATOM 1889 C CA . ILE A 1 242 ? -2.028 13.985 -20.645 1.00 49.47 242 ILE A CA 1
ATOM 1890 C C . ILE A 1 242 ? -1.301 15.028 -19.771 1.00 49.47 242 ILE A C 1
ATOM 1892 O O . ILE A 1 242 ? -1.459 15.035 -18.557 1.00 49.47 242 ILE A O 1
ATOM 1896 N N . GLU A 1 243 ? -0.564 15.969 -20.374 1.00 55.28 243 GLU A N 1
ATOM 1897 C CA . GLU A 1 243 ? 0.095 17.082 -19.650 1.00 55.28 243 GLU A CA 1
ATOM 1898 C C . GLU A 1 243 ? -0.892 18.055 -18.966 1.00 55.28 243 GLU A C 1
ATOM 1900 O O . GLU A 1 243 ? -0.535 18.712 -17.990 1.00 55.28 243 GLU A O 1
ATOM 1905 N N . GLU A 1 244 ? -2.158 18.115 -19.393 1.00 58.88 244 GLU A N 1
ATOM 1906 C CA . GLU A 1 244 ? -3.137 19.071 -18.844 1.00 58.88 244 GLU A CA 1
ATOM 1907 C C . GLU A 1 244 ? -3.687 18.696 -17.453 1.00 58.88 244 GLU A C 1
ATOM 1909 O O . GLU A 1 244 ? -4.202 19.553 -16.737 1.00 58.88 244 GLU A O 1
ATOM 1914 N N . VAL A 1 245 ? -3.545 17.437 -17.020 1.00 61.69 245 VAL A N 1
ATOM 1915 C CA . VAL A 1 245 ? -4.103 16.952 -15.737 1.00 61.69 245 VAL A CA 1
ATOM 1916 C C . VAL A 1 245 ? -3.145 17.199 -14.558 1.00 61.69 245 VAL A C 1
ATOM 1918 O O . VAL A 1 245 ? -3.537 17.078 -13.397 1.00 61.69 245 VAL A O 1
ATOM 1921 N N . ALA A 1 246 ? -1.905 17.621 -14.831 1.00 62.28 246 ALA A N 1
ATOM 1922 C CA . ALA A 1 246 ? -0.863 17.844 -13.826 1.00 62.28 246 ALA A CA 1
ATOM 1923 C C . ALA A 1 246 ? -1.273 18.839 -12.722 1.00 62.28 246 ALA A C 1
ATOM 1925 O O . ALA A 1 246 ? -0.985 18.621 -11.545 1.00 62.28 246 ALA A O 1
ATOM 1926 N N . SER A 1 247 ? -1.999 19.904 -13.077 1.00 64.69 247 SER A N 1
ATOM 1927 C CA . SER A 1 247 ? -2.466 20.921 -12.123 1.00 64.69 247 SER A CA 1
ATOM 1928 C C . SER A 1 247 ? -3.589 20.415 -11.210 1.00 64.69 247 SER A C 1
ATOM 1930 O O . SER A 1 247 ? -3.666 20.809 -10.046 1.00 64.69 247 SER A O 1
ATOM 1932 N N . LEU A 1 248 ? -4.432 19.502 -11.702 1.00 66.56 248 LEU A N 1
ATOM 1933 C CA . LEU A 1 248 ? -5.546 18.940 -10.941 1.00 66.56 248 LEU A CA 1
ATOM 1934 C C . LEU A 1 248 ? -5.050 17.994 -9.837 1.00 66.56 248 LEU A C 1
ATOM 1936 O O . LEU A 1 248 ? -5.596 17.989 -8.737 1.00 66.56 248 LEU A O 1
ATOM 1940 N N . ILE A 1 249 ? -3.970 17.249 -10.093 1.00 70.56 249 ILE A N 1
ATOM 1941 C CA . ILE A 1 249 ? -3.329 16.353 -9.113 1.00 70.56 249 ILE A CA 1
ATOM 1942 C C . ILE A 1 249 ? -2.928 17.095 -7.846 1.00 70.56 249 ILE A C 1
ATOM 1944 O O . ILE A 1 249 ? -3.106 16.576 -6.747 1.00 70.56 249 ILE A O 1
ATOM 1948 N N . VAL A 1 250 ? -2.391 18.306 -8.000 1.00 70.75 250 VAL A N 1
ATOM 1949 C CA . VAL A 1 250 ? -1.949 19.148 -6.884 1.00 70.75 250 VAL A CA 1
ATOM 1950 C C . VAL A 1 250 ? -3.097 19.373 -5.910 1.00 70.75 250 VAL A C 1
ATOM 1952 O O . VAL A 1 250 ? -2.974 19.119 -4.714 1.00 70.75 250 VAL A O 1
ATOM 1955 N N . VAL A 1 251 ? -4.245 19.791 -6.440 1.00 72.25 251 VAL A N 1
ATOM 1956 C CA . VAL A 1 251 ? -5.445 20.075 -5.650 1.00 72.25 251 VAL A CA 1
ATOM 1957 C C . VAL A 1 251 ? -5.993 18.794 -5.016 1.00 72.25 251 VAL A C 1
ATOM 1959 O O . VAL A 1 251 ? -6.351 18.789 -3.839 1.00 72.25 251 VAL A O 1
ATOM 1962 N N . MET A 1 252 ? -5.988 17.685 -5.759 1.00 74.00 252 MET A N 1
ATOM 1963 C CA . MET A 1 252 ? -6.428 16.375 -5.268 1.00 74.00 252 MET A CA 1
ATOM 1964 C C . MET A 1 252 ? -5.544 15.845 -4.131 1.00 74.00 252 MET A C 1
ATOM 1966 O O . MET A 1 252 ? -6.040 15.172 -3.234 1.00 74.00 252 MET A O 1
ATOM 1970 N N . ARG A 1 253 ? -4.244 16.160 -4.126 1.00 77.31 253 ARG A N 1
ATOM 1971 C CA . ARG A 1 253 ? -3.324 15.813 -3.028 1.00 77.31 253 ARG A CA 1
ATOM 1972 C C . ARG A 1 253 ? -3.569 16.676 -1.793 1.00 77.31 253 ARG A C 1
ATOM 1974 O O . ARG A 1 253 ? -3.579 16.155 -0.680 1.00 77.31 253 ARG A O 1
ATOM 1981 N N . LEU A 1 254 ? -3.863 17.966 -1.973 1.00 76.88 254 LEU A N 1
ATOM 1982 C CA . LEU A 1 254 ? -4.207 18.872 -0.868 1.00 76.88 254 LEU A CA 1
ATOM 1983 C C . LEU A 1 254 ? -5.497 18.470 -0.135 1.00 76.88 254 LEU A C 1
ATOM 1985 O O . LEU A 1 254 ? -5.625 18.755 1.055 1.00 76.88 254 LEU A O 1
ATOM 1989 N N . TRP A 1 255 ? -6.406 17.733 -0.787 1.00 85.50 255 TRP A N 1
ATOM 1990 C CA . TRP A 1 255 ? -7.561 17.110 -0.126 1.00 85.50 255 TRP A CA 1
ATOM 1991 C C . TRP A 1 255 ? -7.167 16.292 1.112 1.00 85.50 255 TRP A C 1
ATOM 1993 O O . TRP A 1 255 ? -7.892 16.292 2.104 1.00 85.50 255 TRP A O 1
ATOM 2003 N N . ARG A 1 256 ? -5.997 15.639 1.103 1.00 80.81 256 ARG A N 1
ATOM 2004 C CA . ARG A 1 256 ? -5.511 14.841 2.239 1.00 80.81 256 ARG A CA 1
ATOM 2005 C C . ARG A 1 256 ? -5.376 15.656 3.519 1.00 80.81 256 ARG A C 1
ATOM 2007 O O . ARG A 1 256 ? -5.640 15.135 4.595 1.00 80.81 256 ARG A O 1
ATOM 2014 N N . VAL A 1 257 ? -5.026 16.937 3.409 1.00 75.62 257 VAL A N 1
ATOM 2015 C CA . VAL A 1 257 ? -4.970 17.847 4.560 1.00 75.62 257 VAL A CA 1
ATOM 2016 C C . VAL A 1 257 ? -6.369 18.056 5.142 1.00 75.62 257 VAL A C 1
ATOM 2018 O O . VAL A 1 257 ? -6.538 18.011 6.356 1.00 75.62 257 VAL A O 1
ATOM 2021 N N . ILE A 1 258 ? -7.382 18.216 4.286 1.00 79.31 258 ILE A N 1
ATOM 2022 C CA . ILE A 1 258 ? -8.784 18.363 4.702 1.00 79.31 258 ILE A CA 1
ATOM 2023 C C . ILE A 1 258 ? -9.293 17.070 5.348 1.00 79.31 258 ILE A C 1
ATOM 2025 O O . ILE A 1 258 ? -9.903 17.140 6.412 1.00 79.31 258 ILE A O 1
ATOM 2029 N N . LYS A 1 259 ? -8.992 15.903 4.757 1.00 80.81 259 LYS A N 1
ATOM 2030 C CA . LYS A 1 259 ? -9.295 14.589 5.346 1.00 80.81 259 LYS A CA 1
ATOM 2031 C C . LYS A 1 259 ? -8.749 14.486 6.769 1.00 80.81 259 LYS A C 1
ATOM 2033 O O . LYS A 1 259 ? -9.496 14.184 7.686 1.00 80.81 259 LYS A O 1
ATOM 2038 N N . ILE A 1 260 ? -7.468 14.805 6.959 1.00 74.12 260 ILE A N 1
ATOM 2039 C CA . ILE A 1 260 ? -6.819 14.740 8.274 1.00 74.12 260 ILE A CA 1
ATOM 2040 C C . ILE A 1 260 ? -7.489 15.683 9.279 1.00 74.12 260 ILE A C 1
ATOM 2042 O O . ILE A 1 260 ? -7.670 15.308 10.433 1.00 74.12 260 ILE A O 1
ATOM 2046 N N . ILE A 1 261 ? -7.848 16.904 8.871 1.00 73.25 261 ILE A N 1
ATOM 2047 C CA . ILE A 1 261 ? -8.524 17.863 9.758 1.00 73.25 261 ILE A CA 1
ATOM 2048 C C . ILE A 1 261 ? -9.884 17.321 10.208 1.00 73.25 261 ILE A C 1
ATOM 2050 O O . ILE A 1 261 ? -10.240 17.483 11.373 1.00 73.25 261 ILE A O 1
ATOM 2054 N N . GLU A 1 262 ? -10.629 16.672 9.314 1.00 80.44 262 GLU A N 1
ATOM 2055 C CA . GLU A 1 262 ? -11.910 16.047 9.645 1.00 80.44 262 GLU A CA 1
ATOM 2056 C C . GLU A 1 262 ? -1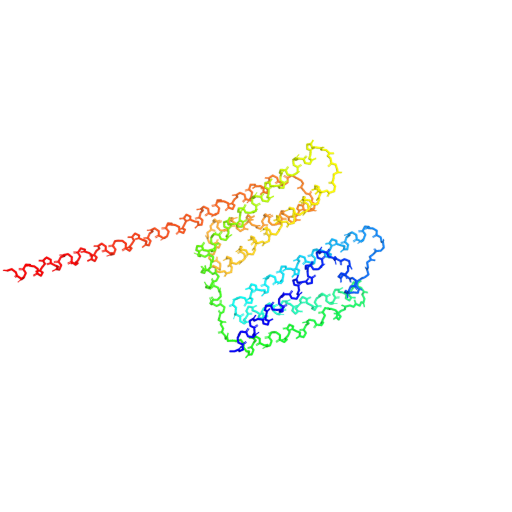1.723 14.836 10.566 1.00 80.44 262 GLU A C 1
ATOM 2058 O O . GLU A 1 262 ? -12.307 14.813 11.646 1.00 80.44 262 GLU A O 1
ATOM 2063 N N . GLU A 1 263 ? -10.827 13.906 10.228 1.00 72.50 263 GLU A N 1
ATOM 2064 C CA . GLU A 1 263 ? -10.579 12.699 11.027 1.00 72.50 263 GLU A CA 1
ATOM 2065 C C . GLU A 1 263 ? -10.053 13.031 12.434 1.00 72.50 263 GLU A C 1
ATOM 2067 O O . GLU A 1 263 ? -10.485 12.440 13.427 1.00 72.50 263 GLU A O 1
ATOM 2072 N N . LEU A 1 264 ? -9.155 14.019 12.549 1.00 68.00 264 LEU A N 1
ATOM 2073 C CA . LEU A 1 264 ? -8.680 14.520 13.842 1.00 68.00 264 LEU A CA 1
ATOM 2074 C C . LEU A 1 264 ? -9.749 15.333 14.574 1.00 68.00 264 LEU A C 1
ATOM 2076 O O . LEU A 1 264 ? -9.805 15.279 15.800 1.00 68.00 264 LEU A O 1
ATOM 2080 N N . GLY A 1 265 ? -10.580 16.085 13.851 1.00 73.12 265 GLY A N 1
ATOM 2081 C CA . GLY A 1 265 ? -11.677 16.864 14.419 1.00 73.12 265 GLY A CA 1
ATOM 2082 C C . GLY A 1 265 ? -12.724 15.967 15.071 1.00 73.12 265 GLY A C 1
ATOM 2083 O O . GLY A 1 265 ? -13.076 16.182 16.229 1.00 73.12 265 GLY A O 1
ATOM 2084 N N . VAL A 1 266 ? -13.145 14.911 14.370 1.00 67.56 266 VAL A N 1
ATOM 2085 C CA . VAL A 1 266 ? -14.078 13.900 14.885 1.00 67.56 266 VAL A CA 1
ATOM 2086 C C . VAL A 1 266 ? -13.457 13.155 16.071 1.00 67.56 266 VAL A C 1
ATOM 2088 O O . VAL A 1 266 ? -14.084 13.062 17.124 1.00 67.56 266 VAL A O 1
ATOM 2091 N N . GLY A 1 267 ? -12.198 12.711 15.963 1.00 61.53 267 GLY A N 1
ATOM 2092 C CA . GLY A 1 267 ? -11.518 12.010 17.059 1.00 61.53 267 GLY A CA 1
ATOM 2093 C C . GLY A 1 267 ? -11.271 12.877 18.305 1.00 61.53 267 GLY A C 1
ATOM 2094 O O . GLY A 1 267 ? -11.363 12.390 19.434 1.00 61.53 267 GLY A O 1
ATOM 2095 N N . ALA A 1 268 ? -10.980 14.169 18.131 1.00 64.75 268 ALA A N 1
ATOM 2096 C CA . ALA A 1 268 ? -10.827 15.114 19.237 1.00 64.75 268 ALA A CA 1
ATOM 2097 C C . ALA A 1 268 ? -12.170 15.445 19.899 1.00 64.75 268 ALA A C 1
ATOM 2099 O O . ALA A 1 268 ? -12.227 15.570 21.125 1.00 64.75 268 ALA A 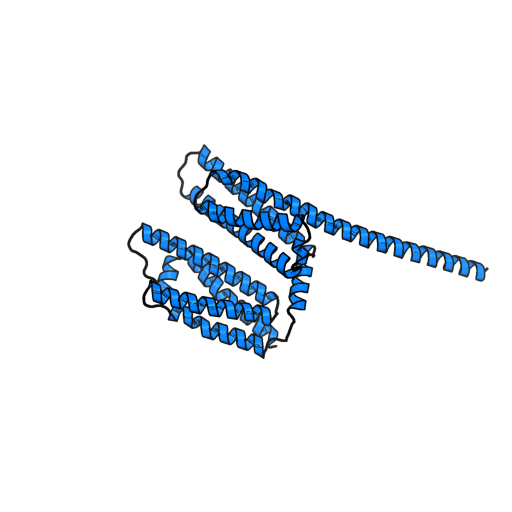O 1
ATOM 2100 N N . GLN A 1 269 ? -13.246 15.554 19.117 1.00 71.31 269 GLN A N 1
ATOM 2101 C CA . GLN A 1 269 ? -14.586 15.796 19.642 1.00 71.31 269 GLN A CA 1
ATOM 2102 C C . GLN A 1 269 ? -15.080 14.610 20.479 1.00 71.31 269 GLN A C 1
ATOM 2104 O O . GLN A 1 269 ? -15.519 14.817 21.607 1.00 71.31 269 GLN A O 1
ATOM 2109 N N . GLU A 1 270 ? -14.891 13.377 20.003 1.00 70.62 270 GLU A N 1
ATOM 2110 C CA . GLU A 1 270 ? -15.291 12.159 20.722 1.00 70.62 270 GLU A CA 1
ATOM 2111 C C . GLU A 1 270 ? -14.536 12.005 22.059 1.00 70.62 270 GLU A C 1
ATOM 2113 O O . GLU A 1 270 ? -15.121 11.682 23.093 1.00 70.62 270 GLU A O 1
ATOM 2118 N N . GLN A 1 271 ? -13.231 12.316 22.081 1.00 70.38 271 GLN A N 1
ATOM 2119 C CA . GLN A 1 271 ? -12.447 12.344 23.325 1.00 70.38 271 GLN A CA 1
ATOM 2120 C C . GLN A 1 271 ? -12.892 13.453 24.280 1.00 70.38 271 GLN A C 1
ATOM 2122 O O . GLN A 1 271 ? -12.851 13.264 25.496 1.00 70.38 271 GLN A O 1
ATOM 2127 N N . THR A 1 272 ? -13.296 14.605 23.747 1.00 72.56 272 THR A N 1
ATOM 2128 C CA . THR A 1 272 ? -13.751 15.743 24.553 1.00 72.56 272 THR A CA 1
ATOM 2129 C C . THR A 1 272 ? -15.102 15.441 25.196 1.00 72.56 272 THR A C 1
ATOM 2131 O O . THR A 1 272 ? -15.263 15.700 26.387 1.00 72.56 272 THR A O 1
ATOM 2134 N N . GLU A 1 273 ? -16.029 14.817 24.464 1.00 80.00 273 GLU A N 1
ATOM 2135 C CA . GLU A 1 273 ? -17.310 14.344 25.005 1.00 80.00 273 GLU A CA 1
ATOM 2136 C C . GLU A 1 273 ? -17.096 13.292 26.103 1.00 80.00 273 GLU A C 1
ATOM 2138 O O . GLU A 1 273 ? -17.562 13.484 27.225 1.00 80.00 273 GLU A O 1
ATOM 2143 N N . GLN A 1 274 ? -16.285 12.255 25.859 1.00 79.12 274 GLN A N 1
ATOM 2144 C CA . GLN A 1 274 ? -15.978 11.235 26.876 1.00 79.12 274 GLN A CA 1
ATOM 2145 C C . GLN A 1 274 ? -15.295 11.812 28.125 1.00 79.12 274 GLN A C 1
ATOM 2147 O O . GLN A 1 274 ? -15.530 11.357 29.247 1.00 79.12 274 GLN A O 1
ATOM 2152 N N . LEU A 1 275 ? -14.409 12.796 27.948 1.00 81.62 275 LEU A N 1
ATOM 2153 C CA . LEU A 1 275 ? -13.760 13.472 29.067 1.00 81.62 275 LEU A CA 1
ATOM 2154 C C . LEU A 1 275 ? -14.759 14.334 29.847 1.00 81.62 275 LEU A C 1
ATOM 2156 O O . LEU A 1 275 ? -14.676 14.386 31.074 1.00 81.62 275 LEU A O 1
ATOM 2160 N N . SER A 1 276 ? -15.702 14.977 29.152 1.00 86.06 276 SER A N 1
ATOM 2161 C CA . SER A 1 276 ? -16.756 15.778 29.776 1.00 86.06 276 SER A CA 1
ATOM 2162 C C . SER A 1 276 ? -17.710 14.918 30.609 1.00 86.06 276 SER A C 1
ATOM 2164 O O . SER A 1 276 ? -17.969 15.259 31.760 1.00 86.06 276 SER A O 1
ATOM 2166 N N . GLU A 1 277 ? -18.112 13.744 30.111 1.00 89.31 277 GLU A N 1
ATOM 2167 C CA . GLU A 1 277 ? -18.946 12.795 30.859 1.00 89.31 277 GLU A CA 1
ATOM 2168 C C . GLU A 1 277 ? -18.243 12.303 32.130 1.00 89.31 277 GLU A C 1
ATOM 2170 O O . GLU A 1 277 ? -18.824 12.324 33.216 1.00 89.31 277 GLU A O 1
ATOM 2175 N N . LYS A 1 278 ? -16.960 11.927 32.034 1.00 89.50 278 LYS A N 1
ATOM 2176 C CA . LYS A 1 278 ? -16.173 11.505 33.207 1.00 89.50 278 LYS A CA 1
ATOM 2177 C C . LYS A 1 278 ? -15.994 12.621 34.232 1.00 89.50 278 LYS A C 1
ATOM 2179 O O . LYS A 1 278 ? -15.922 12.350 35.431 1.00 89.50 278 LYS A O 1
ATOM 2184 N N . LEU A 1 279 ? -15.888 13.870 33.777 1.00 91.25 279 LEU A N 1
ATOM 2185 C CA . LEU A 1 279 ? -15.808 15.026 34.664 1.00 91.25 279 LEU A CA 1
ATOM 2186 C C . LEU A 1 279 ? -17.132 15.231 35.412 1.00 91.25 279 LEU A C 1
ATOM 2188 O O . LEU A 1 279 ? -17.102 15.455 36.621 1.00 91.25 279 LEU A O 1
ATOM 2192 N N . GLU A 1 280 ? -18.271 15.104 34.725 1.00 92.19 280 GLU A N 1
ATOM 2193 C CA . GLU A 1 280 ? -19.598 15.176 35.346 1.00 92.19 280 GLU A CA 1
ATOM 2194 C C . GLU A 1 280 ? -19.833 14.042 36.355 1.00 92.19 280 GLU A C 1
ATOM 2196 O O . GLU A 1 280 ? -20.366 14.277 37.442 1.00 92.19 280 GLU A O 1
ATOM 2201 N N . GLU A 1 281 ? -19.412 12.817 36.034 1.00 92.75 281 GLU A N 1
ATOM 2202 C CA . GLU A 1 281 ? -19.512 11.664 36.935 1.00 92.75 281 GLU A CA 1
ATOM 2203 C C . GLU A 1 281 ? -18.672 11.874 38.205 1.00 92.75 281 GLU A C 1
ATOM 2205 O O . GLU A 1 281 ? -19.186 11.787 39.323 1.00 92.75 281 GLU A O 1
ATOM 2210 N N . CYS A 1 282 ? -17.410 12.284 38.045 1.00 87.38 282 CYS A N 1
ATOM 2211 C CA . CYS A 1 282 ? -16.513 12.591 39.161 1.00 87.38 282 CYS A CA 1
ATOM 2212 C C . CYS A 1 282 ? -17.008 13.777 40.015 1.00 87.38 282 CYS A C 1
ATOM 2214 O O . CYS A 1 282 ? -16.826 13.801 41.239 1.00 87.38 282 CYS A O 1
ATOM 2216 N N . GLN A 1 283 ? -17.664 14.770 39.402 1.00 92.69 283 GLN A N 1
ATOM 2217 C CA . GLN A 1 283 ? -18.305 15.867 40.132 1.00 92.69 283 GLN A CA 1
ATOM 2218 C C . GLN A 1 283 ? -19.489 15.379 40.976 1.00 92.69 283 GLN A C 1
ATOM 2220 O O . GLN A 1 283 ? -19.579 15.747 42.149 1.00 92.69 283 GLN A O 1
ATOM 2225 N N . LYS A 1 284 ? -20.352 14.510 40.434 1.00 93.12 284 LYS A N 1
ATOM 2226 C CA . LYS A 1 284 ? -21.478 13.917 41.180 1.00 93.12 284 LYS A CA 1
ATOM 2227 C C . LYS A 1 284 ? -21.009 13.070 42.362 1.00 93.12 284 LYS A C 1
ATOM 2229 O O . LYS A 1 284 ? -21.582 13.171 43.450 1.00 93.12 284 LYS A O 1
ATOM 2234 N N . GLU A 1 285 ? -19.957 12.272 42.188 1.00 91.25 285 GLU A N 1
ATOM 2235 C CA . GLU A 1 285 ? -19.360 11.510 43.292 1.00 91.25 285 GLU A CA 1
ATOM 2236 C C . GLU A 1 285 ? -18.807 12.437 44.383 1.00 91.25 285 GLU A C 1
ATOM 2238 O O . GLU A 1 285 ? -19.098 12.243 45.565 1.00 91.25 285 GLU A O 1
ATOM 2243 N N . ASN A 1 286 ? -18.091 13.504 44.006 1.00 90.00 286 ASN A N 1
ATOM 2244 C CA . ASN A 1 286 ? -17.592 14.500 44.959 1.00 90.00 286 ASN A CA 1
ATOM 2245 C C . ASN A 1 286 ? -18.717 15.192 45.742 1.00 90.00 286 ASN A C 1
ATOM 2247 O O . ASN A 1 286 ? -18.592 15.392 46.952 1.00 90.00 286 ASN A O 1
ATOM 2251 N N . GLU A 1 287 ? -19.814 15.570 45.081 1.00 93.69 287 GLU A N 1
ATOM 2252 C CA . GLU A 1 287 ? -20.977 16.152 45.759 1.00 93.69 287 GLU A CA 1
ATOM 2253 C C . GLU A 1 287 ? -21.623 15.171 46.743 1.00 93.69 287 GLU A C 1
ATOM 2255 O O . GLU A 1 287 ? -22.028 15.570 47.838 1.00 93.69 287 GLU A O 1
ATOM 2260 N N . THR A 1 288 ? -21.700 13.893 46.375 1.00 93.50 288 THR A N 1
ATOM 2261 C CA . THR A 1 288 ? -22.289 12.842 47.215 1.00 93.50 288 THR A CA 1
ATOM 2262 C C . THR A 1 288 ? -21.440 12.601 48.462 1.00 93.50 288 THR A C 1
ATOM 2264 O O . THR A 1 288 ? -21.952 12.678 49.579 1.00 93.50 288 THR A O 1
ATOM 2267 N N . LEU A 1 289 ? -20.125 12.445 48.292 1.00 91.38 289 LEU A N 1
ATOM 2268 C CA . LEU A 1 289 ? -19.178 12.289 49.400 1.00 91.38 289 LEU A CA 1
ATOM 2269 C C . LEU A 1 289 ? -19.174 13.507 50.333 1.00 91.38 289 LEU A C 1
ATOM 2271 O O . LEU A 1 289 ? -19.117 13.359 51.554 1.00 91.38 289 LEU A O 1
ATOM 2275 N N . ARG A 1 290 ? -19.283 14.729 49.792 1.00 92.62 290 ARG A N 1
ATOM 2276 C CA . ARG A 1 290 ? -19.413 15.944 50.615 1.00 92.62 290 ARG A CA 1
ATOM 2277 C C . ARG A 1 290 ? -20.676 15.925 51.477 1.00 92.62 290 ARG A C 1
ATOM 2279 O O . ARG A 1 290 ? -20.595 16.291 52.650 1.00 92.62 290 ARG A O 1
ATOM 2286 N N . LYS A 1 291 ? -21.814 15.479 50.930 1.00 92.81 291 LYS A N 1
ATOM 2287 C CA . LYS A 1 291 ? -23.075 15.340 51.682 1.00 92.81 291 LYS A CA 1
ATOM 2288 C C . LYS A 1 291 ? -22.970 14.284 52.784 1.00 92.81 291 LYS A C 1
ATOM 2290 O O . LYS A 1 291 ? -23.434 14.537 53.893 1.00 92.81 291 LYS A O 1
ATOM 2295 N N . GLU A 1 292 ? -22.333 13.145 52.518 1.00 91.25 292 GLU A N 1
ATOM 2296 C CA . GLU A 1 292 ? -22.096 12.107 53.534 1.00 91.25 292 GLU A CA 1
ATOM 2297 C C . GLU A 1 292 ? -21.198 12.611 54.669 1.00 91.25 292 GLU A C 1
ATOM 2299 O O . GLU A 1 292 ? -21.519 12.422 55.843 1.00 91.25 292 GLU A O 1
ATOM 2304 N N . ILE A 1 293 ? -20.114 13.326 54.346 1.00 90.62 293 ILE A N 1
ATOM 2305 C CA . ILE A 1 293 ? -19.238 13.941 55.354 1.00 90.62 293 ILE A CA 1
ATOM 2306 C C . ILE A 1 293 ? -20.011 14.956 56.208 1.00 90.62 293 ILE A C 1
ATOM 2308 O O . ILE A 1 293 ? -19.829 14.994 57.426 1.00 90.62 293 ILE A O 1
ATOM 2312 N N . GLU A 1 294 ? -20.878 15.778 55.607 1.00 92.25 294 GLU A N 1
ATOM 2313 C CA . GLU A 1 294 ? -21.733 16.705 56.359 1.00 92.25 294 GLU A CA 1
ATOM 2314 C C . GLU A 1 294 ? -22.724 15.979 57.274 1.00 92.25 294 GLU A C 1
ATOM 2316 O O . GLU A 1 294 ? -22.896 16.386 58.424 1.00 92.25 294 GLU A O 1
ATOM 2321 N N . GLN A 1 295 ? -23.357 14.905 56.800 1.00 91.88 295 GLN A N 1
ATOM 2322 C CA . GLN A 1 295 ? -24.270 14.102 57.615 1.00 91.88 295 GLN A CA 1
ATOM 2323 C C . GLN A 1 295 ? -23.545 13.446 58.791 1.00 91.88 295 GLN A C 1
ATOM 2325 O O . GLN A 1 295 ? -24.003 13.562 59.926 1.00 91.88 295 GLN A O 1
ATOM 2330 N N . LEU A 1 296 ? -22.390 12.825 58.550 1.00 90.19 296 LEU A N 1
ATOM 2331 C CA . LEU A 1 296 ? -21.586 12.207 59.604 1.00 90.19 296 LEU A CA 1
ATOM 2332 C C . LEU A 1 296 ? -21.115 13.236 60.638 1.00 90.19 296 LEU A C 1
ATOM 2334 O O . LEU A 1 296 ? -21.192 12.971 61.835 1.00 90.19 296 LEU A O 1
ATOM 2338 N N . LYS A 1 297 ? -20.699 14.435 60.205 1.00 86.88 297 LYS A N 1
ATOM 2339 C CA . LYS A 1 297 ? -20.359 15.531 61.127 1.00 86.88 297 LYS A CA 1
ATOM 2340 C C . LYS A 1 297 ? -21.544 15.973 61.981 1.00 86.88 297 LYS A C 1
ATOM 2342 O O . LYS A 1 297 ? -21.342 16.252 63.155 1.00 86.88 297 LYS A O 1
ATOM 2347 N N . ARG A 1 298 ? -22.755 16.029 61.416 1.00 83.44 298 ARG A N 1
ATOM 2348 C CA . ARG A 1 298 ? -23.975 16.369 62.169 1.00 83.44 298 ARG A CA 1
ATOM 2349 C C . ARG A 1 298 ? -24.370 15.296 63.179 1.00 83.44 298 ARG A C 1
ATOM 2351 O O . ARG A 1 298 ? -24.914 15.644 64.211 1.00 83.44 298 ARG A O 1
ATOM 2358 N N . VAL A 1 299 ? -24.132 14.018 62.881 1.00 86.88 299 VAL A N 1
ATOM 2359 C CA . VAL A 1 299 ? -24.420 12.902 63.804 1.00 86.88 299 VAL A CA 1
ATOM 2360 C C . VAL A 1 299 ? -23.377 12.806 64.925 1.00 86.88 299 VAL A C 1
ATOM 2362 O O . VAL A 1 299 ? -23.686 12.327 66.010 1.00 86.88 299 VAL A O 1
ATOM 2365 N N . ALA A 1 300 ? -22.142 13.243 64.670 1.00 78.25 300 ALA A N 1
ATOM 2366 C CA . ALA A 1 300 ? -21.055 13.235 65.648 1.00 78.25 300 ALA A CA 1
ATOM 2367 C C . ALA A 1 300 ? -21.061 14.434 66.623 1.00 78.25 300 ALA A C 1
ATOM 2369 O O . ALA A 1 300 ? -20.252 14.445 67.552 1.00 78.25 300 ALA A O 1
ATOM 2370 N N . GLN A 1 301 ? -21.918 15.436 66.394 1.00 60.94 301 GLN A N 1
ATOM 2371 C CA . GLN A 1 301 ? -22.104 16.628 67.234 1.00 60.94 301 GLN A CA 1
ATOM 2372 C C . GLN A 1 301 ? -23.305 16.463 68.166 1.00 60.94 301 GLN A C 1
ATOM 2374 O O . GLN A 1 301 ? -23.193 16.931 69.320 1.00 60.94 301 GLN A O 1
#

InterPro domains:
  IPR005821 Ion transport domain [PF00520] (151-261)
  IPR025363 Protein of unknown function DUF4267 [PF14087] (15-117)
  IPR027359 Voltage-dependent channel domain superfamily [G3DSA:1.20.120.350] (138-265)
  IPR031846 Voltage-gated hydrogen channel 1 [PTHR46480] (133-298)

Secondary structure (DSSP, 8-state):
-HHHHHHHHHHHHHHHHHHHHHHHHH-HHHHHHHTTPPPPSSHHHHHHHHHHHHHHHHHHHHHHHHHHHHHHT--HHHHHHHHHHHHHHHHHHHHHHHHHHS--THHHHTTHHHHHHHHHHHHHHS----HHHHHHHHHHHHTSHHHHHHHHHHHHHHHHHHHHHHHHHHHHHHH----HHHHHHHHHHHHHHHHHHHHHHHHHHHHHHHHGGGGGGSHHHHHHHHHHHHHHHHHHHTTTS-GGGHHHHHHHHHHHHHHHHHHHHHHHHHHHHHHHHHHHHHHHHHHHHHHHHHHHHHH--

Foldseek 3Di:
DLLVVLLVVLLVLLVPLLVLLVCLQVPVVVSCVVLVHDQDPDPVSNVVSSVVSNVSSVVSNVSSVVSNVQSVLLALVSNLVSLVVLLVVLQVVLVVCCVPVVDRSCVSCVCNVVSVVSNVSSVPPRDHDDPVVSLVVLLCCCLDPNVLVVLVVLLVVLLVLVVVLVVLVVCCVVVVDPDPVSVVSNVVSLVVNLVSLVVLVVVLVSVCSSVPPVQVVDPLSVVLNVLSVVLNCCSVCVVDDDPPCVVVNSVSSCVSVVVSCVSVVVSVVVVVVVVVVVVVVVVVVVVVVVVVVVVVVVVVD

pLDDT: mean 79.27, std 8.73, range [48.84, 93.69]

Radius of gyration: 26.63 Å; chains: 1; bounding box: 47×56×97 Å

Sequence (301 aa):
MYDNLLHYGNQLMALGPGLIGLNLLIRPEATLQQMQYTIPSEPKARQLTRGLARIYGIRNVVIGCIGINLSLTRDPKIINMFYLAGLAMCVTDGIVAKSVIGYGEWTHWVFAPICVAGFAANYYLGDGWSVRTTREATAQFLSSKIGHYSVLTLVSLDVLSMIADFVLNLFKCEQGRKGSEWDTALEILSSVSLVFSCLFVVELMASVWAFGWKYFNSWFHCFDAFIVIAGFITDVALRGIIEEVASLIVVMRLWRVIKIIEELGVGAQEQTEQLSEKLEECQKENETLRKEIEQLKRVAQ

Organism: NCBI:txid694270